Protein AF-A0A2D5PJW6-F1 (afdb_monomer_lite)

Foldseek 3Di:
DDDQPAEWEWDDDPNDIDIHGDDDPPLCQQVLLVQLLCVLQPPDHDYYYHQDDADPDDDHQPQPQQAHDPPRDLQSQLVSLVVCVVVVAQEDQASHFAQDDDPSNLVSVVVCVVVNRAAEGQWAPDDDGTPPLPHPRHAYEWADCPADLQAKEQACDPTGRIFHHQAGPVRPPSNGHSSNRSSSLRSVLSNVCVVVPSDHSVNSSVVRVVRHPHYHHDDDDD

Sequence (222 aa):
MLQAQHSAAFVIEGDHLWQAAASEDVMGHGSRVCEVIQSLAPGVRIASAAVFTPPATPQPGTATHGHAAPGTTALQVAAAIHWLVDQGAQIINLSLGLAQDREVLKDACAAALNKGVILCAASPAQGNPVYPAAYPGVIRATGDARCQHQQISFLNTAQADVAGCVRPMNDAMGASGASMGCAHISAHIAGFLADNPGADVSRVLHWLNARADWHGREFRHA

Radius of gyration: 16.11 Å; chains: 1; bounding box: 45×37×45 Å

Structure (mmCIF, N/CA/C/O backbone):
data_AF-A0A2D5PJW6-F1
#
_entry.id   AF-A0A2D5PJW6-F1
#
loop_
_atom_site.group_PDB
_atom_site.id
_atom_site.type_symbol
_atom_site.label_atom_id
_atom_site.label_alt_id
_atom_site.label_comp_id
_atom_site.label_asym_id
_atom_site.label_entity_id
_atom_site.label_seq_id
_atom_site.pdbx_PDB_ins_code
_atom_site.Cartn_x
_atom_site.Cartn_y
_atom_site.Cartn_z
_atom_site.occupancy
_atom_site.B_iso_or_equiv
_atom_site.auth_seq_id
_atom_site.auth_comp_id
_atom_site.auth_asym_id
_atom_site.auth_atom_id
_atom_site.pdbx_PDB_model_num
ATOM 1 N N . MET A 1 1 ? -14.230 17.797 -6.045 1.00 37.97 1 MET A N 1
ATOM 2 C CA . MET A 1 1 ? -13.639 17.137 -4.864 1.00 37.97 1 MET A CA 1
ATOM 3 C C . MET A 1 1 ? -14.022 15.666 -4.965 1.00 37.97 1 MET A C 1
ATOM 5 O O . MET A 1 1 ? -15.202 15.366 -4.839 1.00 37.97 1 MET A O 1
ATOM 9 N N . LEU A 1 2 ? -13.096 14.788 -5.370 1.00 46.22 2 LEU A N 1
ATOM 10 C CA . LEU A 1 2 ? -13.370 13.349 -5.476 1.00 46.22 2 LEU A CA 1
ATOM 11 C C . LEU A 1 2 ? -13.441 12.776 -4.054 1.00 46.22 2 LEU A C 1
ATOM 13 O O . LEU A 1 2 ? -12.492 12.939 -3.293 1.00 46.22 2 LEU A O 1
ATOM 17 N N . GLN A 1 3 ? -14.566 12.170 -3.673 1.00 48.66 3 GLN A N 1
ATOM 18 C CA . GLN A 1 3 ? -14.757 11.612 -2.330 1.00 48.66 3 GLN A CA 1
ATOM 19 C C . GLN A 1 3 ? -14.715 10.081 -2.361 1.00 48.66 3 GLN A C 1
ATOM 21 O O . GLN A 1 3 ? -15.264 9.447 -3.265 1.00 48.66 3 GLN A O 1
ATOM 26 N N . ALA A 1 4 ? -14.059 9.491 -1.357 1.00 59.09 4 ALA A N 1
ATOM 27 C CA . ALA A 1 4 ? -14.225 8.080 -1.027 1.00 59.09 4 ALA A CA 1
ATOM 28 C C . ALA A 1 4 ? -15.704 7.816 -0.708 1.00 59.09 4 ALA A C 1
ATOM 30 O O . ALA A 1 4 ? -16.358 8.638 -0.072 1.00 59.09 4 ALA A O 1
ATOM 31 N N . GLN A 1 5 ? -16.238 6.676 -1.146 1.00 69.81 5 GLN A N 1
ATOM 32 C CA . GLN A 1 5 ? -17.654 6.357 -0.932 1.00 69.81 5 GLN A CA 1
ATOM 33 C C . GLN A 1 5 ? -17.958 6.075 0.541 1.00 69.81 5 GLN A C 1
ATOM 35 O O . GLN A 1 5 ? -19.069 6.317 0.996 1.00 69.81 5 GLN A O 1
ATOM 40 N N . HIS A 1 6 ? -16.967 5.553 1.265 1.00 85.06 6 HIS A N 1
ATOM 41 C CA . HIS A 1 6 ? -17.029 5.281 2.695 1.00 85.06 6 HIS A CA 1
ATOM 42 C C . HIS A 1 6 ? -15.709 5.730 3.314 1.00 85.06 6 HIS A C 1
ATOM 44 O O . HIS A 1 6 ? -14.637 5.428 2.783 1.00 85.06 6 HIS A O 1
ATOM 50 N N . SER A 1 7 ? -15.767 6.449 4.430 1.00 92.25 7 SER A N 1
ATOM 51 C CA . SER A 1 7 ? -14.567 6.906 5.127 1.00 92.25 7 SER A CA 1
ATOM 52 C C . SER A 1 7 ? -14.727 6.811 6.637 1.00 92.25 7 SER A C 1
ATOM 54 O O . SER A 1 7 ? -15.741 7.255 7.173 1.00 92.25 7 SER A O 1
ATOM 56 N N . ALA A 1 8 ? -13.711 6.286 7.313 1.00 93.62 8 ALA A N 1
ATOM 57 C CA . ALA A 1 8 ? -13.642 6.201 8.767 1.00 93.62 8 ALA A CA 1
ATOM 58 C C . ALA A 1 8 ? -12.259 6.633 9.265 1.00 93.62 8 ALA A C 1
ATOM 60 O O . ALA A 1 8 ? -11.278 6.577 8.523 1.00 93.62 8 ALA A O 1
ATOM 61 N N . ALA A 1 9 ? -12.184 7.045 10.525 1.00 92.12 9 ALA A N 1
ATOM 62 C CA . ALA A 1 9 ? -10.936 7.264 11.241 1.00 92.12 9 ALA A CA 1
ATOM 63 C C . ALA A 1 9 ? -10.813 6.280 12.407 1.00 92.12 9 ALA A C 1
ATOM 65 O O . ALA A 1 9 ? -11.810 5.913 13.024 1.00 92.12 9 ALA A O 1
ATOM 66 N N . PHE A 1 10 ? -9.586 5.878 12.717 1.00 92.56 10 PHE A N 1
ATOM 67 C CA . PHE A 1 10 ? -9.257 4.996 13.831 1.00 92.56 10 PHE A CA 1
ATOM 68 C C . PHE A 1 10 ? -8.308 5.739 14.755 1.00 92.56 10 PHE A C 1
ATOM 70 O O . PHE A 1 10 ? -7.153 5.974 14.398 1.00 92.56 10 PHE A O 1
ATOM 77 N N . VAL A 1 11 ? -8.803 6.135 15.924 1.00 89.62 11 VAL A N 1
ATOM 78 C CA . VAL A 1 11 ? -8.092 7.006 16.867 1.00 89.62 11 VAL A CA 1
ATOM 79 C C . VAL A 1 11 ? -7.887 6.301 18.201 1.00 89.62 11 VAL A C 1
ATOM 81 O O . VAL A 1 11 ? -8.718 5.497 18.622 1.00 89.62 11 VAL A O 1
ATOM 84 N N . ILE A 1 12 ? -6.760 6.588 18.851 1.00 86.75 12 ILE A N 1
ATOM 85 C CA . ILE A 1 12 ? -6.507 6.174 20.232 1.00 86.75 12 ILE A CA 1
ATOM 86 C C . ILE A 1 12 ? -6.799 7.366 21.138 1.00 86.75 12 ILE A C 1
ATOM 88 O O . ILE A 1 12 ? -6.166 8.412 21.002 1.00 86.75 12 ILE A O 1
ATOM 92 N N . GLU A 1 13 ? -7.738 7.192 22.063 1.00 84.62 13 GLU A N 1
ATOM 93 C CA . GLU A 1 13 ? -8.035 8.153 23.125 1.00 84.62 13 GLU A CA 1
ATOM 94 C C . GLU A 1 13 ? -7.886 7.448 24.476 1.00 84.62 13 GLU A C 1
ATOM 96 O O . GLU A 1 13 ? -8.600 6.487 24.777 1.00 84.62 13 GLU A O 1
ATOM 101 N N . GLY A 1 14 ? -6.916 7.897 25.278 1.00 82.44 14 GLY A N 1
ATOM 102 C CA . GLY A 1 14 ? -6.471 7.145 26.453 1.00 82.44 14 GLY A CA 1
ATOM 103 C C . GLY A 1 14 ? -5.890 5.789 26.041 1.00 82.44 14 GLY A C 1
ATOM 104 O O . GLY A 1 14 ? -5.029 5.733 25.166 1.00 82.44 14 GLY A O 1
ATOM 105 N N . ASP A 1 15 ? -6.403 4.711 26.635 1.00 81.50 15 ASP A N 1
ATOM 106 C CA . ASP A 1 15 ? -6.008 3.325 26.334 1.00 81.50 15 ASP A CA 1
ATOM 107 C C . ASP A 1 15 ? -7.006 2.604 25.407 1.00 81.50 15 ASP A C 1
ATOM 109 O O . ASP A 1 15 ? -6.976 1.378 25.265 1.00 81.50 15 ASP A O 1
ATOM 113 N N . HIS A 1 16 ? -7.920 3.349 24.778 1.00 86.25 16 HIS A N 1
ATOM 114 C CA . HIS A 1 16 ? -9.001 2.785 23.978 1.00 86.25 16 HIS A CA 1
ATOM 115 C C . HIS A 1 16 ? -8.923 3.199 22.510 1.00 86.25 16 HIS A C 1
ATOM 117 O O . HIS A 1 16 ? -8.602 4.337 22.167 1.00 86.25 16 HIS A O 1
ATOM 123 N N . LEU A 1 17 ? -9.248 2.238 21.646 1.00 91.62 17 LEU A N 1
ATOM 124 C CA . LEU A 1 17 ? -9.405 2.431 20.212 1.00 91.62 17 LEU A CA 1
ATOM 125 C C . LEU A 1 17 ? -10.854 2.802 19.894 1.00 91.62 17 LEU A C 1
ATOM 127 O O . LEU A 1 17 ? -11.776 2.082 20.276 1.00 91.62 17 LEU A O 1
ATOM 131 N N . TRP A 1 18 ? -11.027 3.856 19.103 1.00 90.94 18 TRP A N 1
ATOM 132 C CA . TRP A 1 18 ? -12.325 4.319 18.627 1.00 90.94 18 TRP A CA 1
ATOM 133 C C . TRP A 1 18 ? -12.367 4.372 17.104 1.00 90.94 18 TRP A C 1
ATOM 135 O O . TRP A 1 18 ? -11.437 4.863 16.459 1.00 90.94 18 TRP A O 1
ATOM 145 N N . GLN A 1 19 ? -13.478 3.902 16.535 1.00 92.88 19 GLN A N 1
ATOM 146 C CA . GLN A 1 19 ? -13.849 4.220 15.162 1.00 92.88 19 GLN A CA 1
ATOM 147 C C . GLN A 1 19 ? -14.642 5.531 15.171 1.00 92.88 19 GLN A C 1
ATOM 149 O O . GLN A 1 19 ? -15.705 5.618 15.784 1.00 92.88 19 GLN A O 1
ATOM 154 N N . ALA A 1 20 ? -14.132 6.537 14.474 1.00 89.31 20 ALA A N 1
ATOM 155 C CA . ALA A 1 20 ? -14.728 7.858 14.342 1.00 89.31 20 ALA A CA 1
ATOM 156 C C . ALA A 1 20 ? -15.051 8.173 12.873 1.00 89.31 20 ALA A C 1
ATOM 158 O O . ALA A 1 20 ? -14.632 7.469 11.948 1.00 89.31 20 ALA A O 1
ATOM 159 N N . ALA A 1 21 ? -15.794 9.255 12.647 1.00 87.12 21 ALA A N 1
ATOM 160 C CA . ALA A 1 21 ? -15.938 9.814 11.308 1.00 87.12 21 ALA A CA 1
ATOM 161 C C . ALA A 1 21 ? -14.577 10.320 10.804 1.00 87.12 21 ALA A C 1
ATOM 163 O O . ALA A 1 21 ? -13.791 10.875 11.574 1.00 87.12 21 ALA A O 1
ATOM 164 N N . ALA A 1 22 ? -14.296 10.136 9.512 1.00 83.25 22 ALA A N 1
ATOM 165 C CA . ALA A 1 22 ? -13.089 10.699 8.918 1.00 83.25 22 ALA A CA 1
ATOM 166 C C . ALA A 1 22 ? -13.135 12.235 8.949 1.00 83.25 22 ALA A C 1
ATOM 168 O O . ALA A 1 22 ? -14.157 12.841 8.623 1.00 83.25 22 ALA A O 1
ATOM 169 N N . SER A 1 23 ? -12.020 12.855 9.332 1.00 79.50 23 SER A N 1
ATOM 170 C CA . SER A 1 23 ? -11.822 14.302 9.250 1.00 79.50 23 SER A CA 1
ATOM 171 C C . SE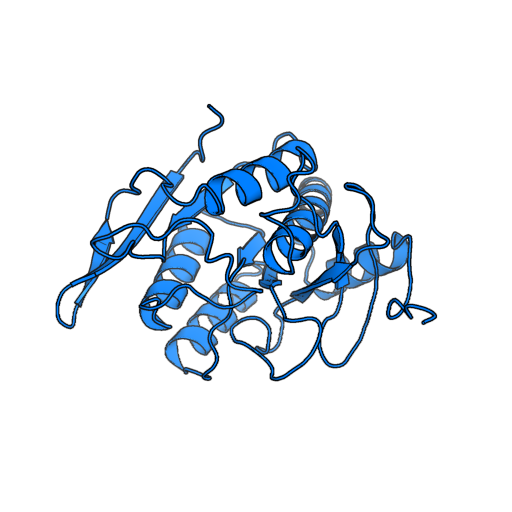R A 1 23 ? -11.240 14.705 7.894 1.00 79.50 23 SER A C 1
ATOM 173 O O . SER A 1 23 ? -10.818 13.860 7.103 1.00 79.50 23 SER A O 1
ATOM 175 N N . GLU A 1 24 ? -11.168 16.012 7.641 1.00 80.06 24 GLU A N 1
ATOM 176 C CA . GLU A 1 24 ? -10.449 16.548 6.486 1.00 80.06 24 GLU A CA 1
ATOM 177 C C . GLU A 1 24 ? -8.974 16.106 6.495 1.00 80.06 24 GLU A C 1
ATOM 179 O O . GLU A 1 24 ? -8.311 16.094 7.537 1.00 80.06 24 GLU A O 1
ATOM 184 N N . ASP A 1 25 ? -8.457 15.733 5.323 1.00 81.38 25 ASP A N 1
ATOM 185 C CA . ASP A 1 25 ? -7.058 15.351 5.134 1.00 81.38 25 ASP A CA 1
ATOM 186 C C . ASP A 1 25 ? -6.169 16.598 5.058 1.00 81.38 25 ASP A C 1
ATOM 188 O O . ASP A 1 25 ? -5.766 17.048 3.986 1.00 81.38 25 ASP A O 1
ATOM 192 N N . VAL A 1 26 ? -5.845 17.149 6.227 1.00 76.38 26 VAL A N 1
ATOM 193 C CA . VAL A 1 26 ? -5.014 18.356 6.370 1.00 76.38 26 VAL A CA 1
ATOM 194 C C . VAL A 1 26 ? -3.610 18.173 5.771 1.00 76.38 26 VAL A C 1
ATOM 196 O O . VAL A 1 26 ? -3.010 19.128 5.283 1.00 76.38 26 VAL A O 1
ATOM 199 N N . MET A 1 27 ? -3.070 16.949 5.774 1.00 76.12 27 MET A N 1
ATOM 200 C CA . MET A 1 27 ? -1.762 16.646 5.172 1.00 76.12 27 MET A CA 1
ATOM 201 C C . MET A 1 27 ? -1.843 16.552 3.634 1.00 76.12 27 MET A C 1
ATOM 203 O O . MET A 1 27 ? -0.843 16.703 2.920 1.00 76.12 27 MET A O 1
ATOM 207 N N . GLY A 1 28 ? -3.034 16.275 3.105 1.00 83.94 28 GLY A N 1
ATOM 208 C CA . GLY A 1 28 ? -3.290 15.996 1.696 1.00 83.94 28 GLY A CA 1
ATOM 209 C C . GLY A 1 28 ? -2.654 14.690 1.208 1.00 83.94 28 GLY A C 1
ATOM 210 O O . GLY A 1 28 ? -2.532 14.488 -0.001 1.00 83.94 28 GLY A O 1
ATOM 211 N N . HIS A 1 29 ? -2.126 13.843 2.097 1.00 86.38 29 HIS A N 1
ATOM 212 C CA . HIS A 1 29 ? -1.428 12.615 1.699 1.00 86.38 29 HIS A CA 1
ATOM 213 C C . HIS A 1 29 ? -2.422 11.562 1.212 1.00 86.38 29 HIS A C 1
ATOM 215 O O . HIS A 1 29 ? -2.295 11.080 0.085 1.00 86.38 29 HIS A O 1
ATOM 221 N N . GLY A 1 30 ? -3.451 11.275 2.013 1.00 89.06 30 GLY A N 1
ATOM 222 C CA . GLY A 1 30 ? -4.485 10.301 1.663 1.00 89.06 30 GLY A CA 1
ATOM 223 C C . GLY A 1 30 ? -5.257 10.703 0.406 1.00 89.06 30 GLY A C 1
ATOM 224 O O . GLY A 1 30 ? -5.555 9.860 -0.438 1.00 89.06 30 GLY A O 1
ATOM 225 N N . SER A 1 31 ? -5.501 12.001 0.230 1.00 90.56 31 SER A N 1
ATOM 226 C CA . SER A 1 31 ? -6.179 12.563 -0.940 1.00 90.56 31 SER A CA 1
ATOM 227 C C . SER A 1 31 ? -5.377 12.336 -2.221 1.00 90.56 31 SER A C 1
ATOM 229 O O . SER A 1 31 ? -5.939 11.892 -3.218 1.00 90.56 31 SER A O 1
ATOM 231 N N . ARG A 1 32 ? -4.052 12.546 -2.187 1.00 92.06 32 ARG A N 1
ATOM 232 C CA . ARG A 1 32 ? -3.158 12.265 -3.328 1.00 92.06 32 ARG A CA 1
ATOM 233 C C . ARG A 1 32 ? -3.082 10.774 -3.647 1.00 92.06 32 ARG A C 1
ATOM 235 O O . ARG A 1 32 ? -3.071 10.401 -4.815 1.00 92.06 32 ARG A O 1
ATOM 242 N N . VAL A 1 33 ? -3.060 9.914 -2.624 1.00 94.12 33 VAL A N 1
ATOM 243 C CA . VAL A 1 33 ? -3.133 8.455 -2.817 1.00 94.12 33 VAL A CA 1
ATOM 244 C C . VAL A 1 33 ? -4.428 8.073 -3.541 1.00 94.12 33 VAL A C 1
ATOM 246 O O . VAL A 1 33 ? -4.382 7.339 -4.528 1.00 94.12 33 VAL A O 1
ATOM 249 N N . CYS A 1 34 ? -5.573 8.595 -3.091 1.00 94.25 34 CYS A N 1
ATOM 250 C CA . CYS A 1 34 ? -6.865 8.330 -3.727 1.00 94.25 34 CYS A CA 1
ATOM 251 C C . CYS A 1 34 ? -6.908 8.848 -5.171 1.00 94.25 34 CYS A C 1
ATOM 253 O O . CYS A 1 34 ? -7.400 8.143 -6.049 1.00 94.25 34 CYS A O 1
ATOM 255 N N . GLU A 1 35 ? -6.356 10.037 -5.422 1.00 95.00 35 GLU A N 1
ATOM 256 C CA . GLU A 1 35 ? -6.275 10.645 -6.753 1.00 95.00 35 GLU A CA 1
ATOM 257 C C . GLU A 1 35 ? -5.463 9.787 -7.731 1.00 95.00 35 GLU A C 1
ATOM 259 O O . GLU A 1 35 ? -5.922 9.544 -8.847 1.00 95.00 35 GLU A O 1
ATOM 264 N N . VAL A 1 36 ? -4.300 9.273 -7.317 1.00 96.50 36 VAL A N 1
ATOM 265 C CA . VAL A 1 36 ? -3.499 8.337 -8.126 1.00 96.50 36 VAL A CA 1
ATOM 266 C C . VAL A 1 36 ? -4.317 7.098 -8.487 1.00 96.50 36 VAL A C 1
ATOM 268 O O . VAL A 1 36 ? -4.405 6.736 -9.662 1.00 96.50 36 VAL A O 1
ATOM 271 N N . ILE A 1 37 ? -4.957 6.470 -7.494 1.00 97.06 37 ILE A N 1
ATOM 272 C CA . ILE A 1 37 ? -5.728 5.238 -7.707 1.00 97.06 37 ILE A CA 1
ATOM 273 C C . ILE A 1 37 ? -6.903 5.481 -8.658 1.00 97.06 37 ILE A C 1
ATOM 275 O O . ILE A 1 37 ? -7.075 4.734 -9.617 1.00 97.06 37 ILE A O 1
ATOM 279 N N . GLN A 1 38 ? -7.678 6.544 -8.444 1.00 95.25 38 GLN A N 1
ATOM 280 C CA . GLN A 1 38 ? -8.816 6.886 -9.305 1.00 95.25 38 GLN A CA 1
ATOM 281 C C . GLN A 1 38 ? -8.402 7.274 -10.724 1.00 95.25 38 GLN A C 1
ATOM 283 O O . GLN A 1 38 ? -9.135 6.976 -11.665 1.00 95.25 38 GLN A O 1
ATOM 288 N N . SER A 1 39 ? -7.246 7.921 -10.889 1.00 96.19 39 SER A N 1
ATOM 289 C CA . SER A 1 39 ? -6.766 8.350 -12.205 1.00 96.19 39 SER A CA 1
ATOM 290 C C . SER A 1 39 ? -6.315 7.172 -13.069 1.00 96.19 39 SER A C 1
ATOM 292 O O . SER A 1 39 ? -6.542 7.174 -14.276 1.00 96.19 39 SER A O 1
ATOM 294 N N . LEU A 1 40 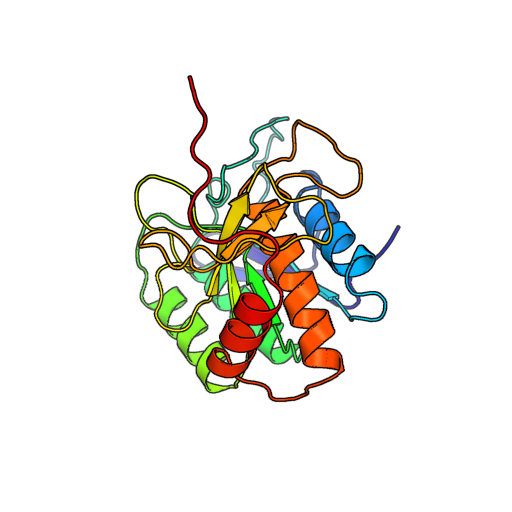? -5.681 6.164 -12.464 1.00 96.31 40 LEU A N 1
ATOM 295 C CA . LEU A 1 40 ? -5.133 5.005 -13.180 1.00 96.31 40 LEU A CA 1
ATOM 296 C C . LEU A 1 40 ? -6.100 3.819 -13.256 1.00 96.31 40 LEU A C 1
ATOM 298 O O . LEU A 1 40 ? -5.978 2.994 -14.159 1.00 96.31 40 LEU A O 1
ATOM 302 N N . ALA A 1 41 ? -7.068 3.744 -12.345 1.00 95.19 41 ALA A N 1
ATOM 303 C CA . ALA A 1 41 ? -8.121 2.737 -12.341 1.00 95.19 41 ALA A CA 1
ATOM 304 C C . ALA A 1 41 ? -9.503 3.416 -12.301 1.00 95.19 41 ALA A C 1
ATOM 306 O O . ALA A 1 41 ? -10.206 3.352 -11.287 1.00 95.19 41 ALA A O 1
ATOM 307 N N . PRO A 1 42 ? -9.913 4.104 -13.384 1.00 92.56 42 PRO A N 1
ATOM 308 C CA . PRO A 1 42 ? -11.206 4.772 -13.418 1.00 92.56 42 PRO A CA 1
ATOM 309 C C . PRO A 1 42 ? -12.339 3.758 -13.213 1.00 92.56 42 PRO A C 1
ATOM 311 O O . PRO A 1 42 ? -12.361 2.693 -13.823 1.00 92.56 42 PRO A O 1
ATOM 314 N N . GLY A 1 43 ? -13.293 4.096 -12.345 1.00 89.00 43 GLY A N 1
ATOM 315 C CA . GLY A 1 43 ? -14.446 3.244 -12.030 1.00 89.00 43 GLY A CA 1
ATOM 316 C C . GLY A 1 43 ? -14.286 2.374 -10.781 1.00 89.00 43 GLY A C 1
ATOM 317 O O . GLY A 1 43 ? -15.284 1.828 -10.305 1.00 89.00 43 GLY A O 1
ATOM 318 N N . VAL A 1 44 ? -13.089 2.291 -10.186 1.00 92.62 44 VAL A N 1
ATOM 319 C CA . VAL A 1 44 ? -12.933 1.624 -8.886 1.00 92.62 44 VAL A CA 1
ATOM 320 C C . VAL A 1 44 ? -13.580 2.445 -7.772 1.00 92.62 44 VAL A C 1
ATOM 322 O O . VAL A 1 44 ? -13.533 3.678 -7.746 1.00 92.62 44 VAL A O 1
ATOM 325 N N . ARG A 1 45 ? -14.190 1.744 -6.817 1.00 94.50 45 ARG A N 1
ATOM 326 C CA . ARG A 1 45 ? -14.773 2.350 -5.617 1.00 94.50 45 ARG A CA 1
ATOM 327 C C . ARG A 1 45 ? -13.710 2.380 -4.525 1.00 94.50 45 ARG A C 1
ATOM 329 O O . ARG A 1 45 ? -13.046 1.375 -4.295 1.00 94.50 45 ARG A O 1
ATOM 336 N N . ILE A 1 46 ? -13.566 3.517 -3.847 1.00 95.38 46 ILE A N 1
ATOM 337 C CA . ILE A 1 46 ? -12.589 3.690 -2.765 1.00 95.38 46 ILE A CA 1
ATOM 338 C C . ILE A 1 46 ? -13.316 3.807 -1.426 1.00 95.38 46 ILE A C 1
ATOM 340 O O . ILE A 1 46 ? -14.224 4.631 -1.281 1.00 95.38 46 ILE A O 1
ATOM 344 N N . ALA A 1 47 ? -12.871 3.011 -0.453 1.00 96.00 47 ALA A N 1
ATOM 345 C CA . ALA A 1 47 ? -13.097 3.235 0.969 1.00 96.00 47 ALA A CA 1
ATOM 346 C C . ALA A 1 47 ? -11.785 3.717 1.610 1.00 96.00 47 ALA A C 1
ATOM 348 O O . ALA A 1 47 ? -10.718 3.199 1.282 1.00 96.00 47 ALA A O 1
ATOM 349 N N . SER A 1 48 ? -11.854 4.713 2.493 1.00 95.19 48 SER A N 1
ATOM 350 C CA . SER A 1 48 ? -10.675 5.330 3.116 1.00 95.19 48 SER A CA 1
ATOM 351 C C . SER A 1 48 ? -10.692 5.153 4.631 1.00 95.19 48 SER A C 1
ATOM 353 O O . SER A 1 48 ? -11.655 5.534 5.293 1.00 95.19 48 SER A O 1
ATOM 355 N N . ALA A 1 49 ? -9.621 4.588 5.184 1.00 94.94 49 ALA A N 1
ATOM 356 C CA . ALA A 1 49 ? -9.445 4.413 6.620 1.00 94.94 49 ALA A CA 1
ATOM 357 C C . ALA A 1 49 ? -8.267 5.266 7.105 1.00 94.94 49 ALA A C 1
ATOM 359 O O . ALA A 1 49 ? -7.102 4.934 6.876 1.00 94.94 49 ALA A O 1
ATOM 360 N N . ALA A 1 50 ? -8.567 6.381 7.765 1.00 91.62 50 ALA A N 1
ATOM 361 C CA . ALA A 1 50 ? -7.562 7.257 8.344 1.00 91.62 50 ALA A CA 1
ATOM 362 C C . ALA A 1 50 ? -7.044 6.663 9.661 1.00 91.62 50 ALA A C 1
ATOM 364 O O . ALA A 1 50 ? -7.808 6.403 10.585 1.00 91.62 50 ALA A O 1
ATOM 365 N N . VAL A 1 51 ? -5.732 6.466 9.752 1.00 88.56 51 VAL A N 1
ATOM 366 C CA . VAL A 1 51 ? -5.047 5.954 10.958 1.00 88.56 51 VAL A CA 1
ATOM 367 C C . VAL A 1 51 ? -4.057 6.961 11.539 1.00 88.56 51 VAL A C 1
ATOM 369 O O . VAL A 1 51 ? -3.406 6.696 12.546 1.00 88.56 51 VAL A O 1
ATOM 372 N N . PHE A 1 52 ? -3.932 8.118 10.891 1.00 77.25 52 PHE A N 1
ATOM 373 C CA . PHE A 1 52 ? -3.095 9.211 11.345 1.00 77.25 52 PHE A CA 1
ATOM 374 C C . PHE A 1 52 ? -3.928 10.133 12.223 1.00 77.25 52 PHE A C 1
ATOM 376 O O . PHE A 1 52 ? -4.897 10.728 11.754 1.00 77.25 52 PHE A O 1
ATOM 383 N N . THR A 1 53 ? -3.521 10.287 13.476 1.00 59.38 53 THR A N 1
ATOM 384 C CA . THR A 1 53 ? -3.999 11.390 14.305 1.00 59.38 53 THR A CA 1
ATOM 385 C C . THR A 1 53 ? -3.107 12.595 14.002 1.00 59.38 53 THR A C 1
ATOM 387 O O . THR A 1 53 ? -1.894 12.498 14.213 1.00 59.38 53 THR A O 1
ATOM 390 N N . PRO A 1 54 ? -3.631 13.718 13.479 1.00 49.91 54 PRO A N 1
ATOM 391 C CA . PRO A 1 54 ? -2.819 14.915 13.337 1.00 49.91 54 PRO A CA 1
ATOM 392 C C . PRO A 1 54 ? -2.324 15.348 14.727 1.00 49.91 54 PRO A C 1
ATOM 394 O O . PRO A 1 54 ? -3.119 15.359 15.671 1.00 49.91 54 PRO A O 1
ATOM 397 N N . PRO A 1 55 ? -1.043 15.720 14.897 1.00 46.81 55 PRO A N 1
ATOM 398 C CA . PRO A 1 55 ? -0.630 16.421 16.106 1.00 46.81 55 PRO A CA 1
ATOM 399 C C . PRO A 1 55 ? -1.446 17.715 16.251 1.00 46.81 55 PRO A C 1
ATOM 401 O O . PRO A 1 55 ? -1.845 18.314 15.252 1.00 46.81 55 PRO A O 1
ATOM 404 N N . ALA A 1 56 ? -1.655 18.176 17.489 1.00 44.47 56 ALA A N 1
ATOM 405 C CA . ALA A 1 56 ? -2.404 19.407 17.790 1.00 44.47 56 ALA A CA 1
ATOM 406 C C . ALA A 1 56 ? -1.879 20.654 17.040 1.00 44.47 56 ALA A C 1
ATOM 408 O O . ALA A 1 56 ? -2.591 21.645 16.902 1.00 44.47 56 ALA A O 1
ATOM 409 N N . THR A 1 57 ? -0.644 20.598 16.533 1.00 39.56 57 THR A N 1
ATOM 410 C CA . THR A 1 57 ? -0.039 21.589 15.644 1.00 39.56 57 THR A CA 1
ATOM 411 C C . THR A 1 57 ? 0.417 20.932 14.331 1.00 39.56 57 THR A C 1
ATOM 413 O O . THR A 1 57 ? 1.324 20.095 14.344 1.00 39.56 57 THR A O 1
ATOM 416 N N . PRO A 1 58 ? -0.159 21.307 13.173 1.00 41.69 58 PRO A N 1
ATOM 417 C CA . PRO A 1 58 ? 0.317 20.839 11.875 1.00 41.69 58 PRO A CA 1
ATOM 418 C C . PRO A 1 58 ? 1.741 21.352 11.610 1.00 41.69 58 PRO A C 1
ATOM 420 O O . PRO A 1 58 ? 1.990 22.553 11.681 1.00 41.69 58 PRO A O 1
ATOM 423 N N . GLN A 1 59 ? 2.674 20.459 11.275 1.00 41.59 59 GLN A N 1
ATOM 424 C CA . GLN A 1 59 ? 3.995 20.818 10.744 1.00 41.59 59 GLN A CA 1
ATOM 425 C C . GLN A 1 59 ? 3.990 20.569 9.227 1.00 41.59 59 GLN A C 1
ATOM 427 O O . GLN A 1 59 ? 3.881 19.412 8.809 1.00 41.59 59 GLN A O 1
ATOM 432 N N . PRO A 1 60 ? 4.076 21.611 8.380 1.00 40.03 60 PRO A N 1
ATOM 433 C CA . PRO A 1 60 ? 4.163 21.435 6.935 1.00 40.03 60 PRO A CA 1
ATOM 434 C C . PRO A 1 60 ? 5.443 20.678 6.545 1.00 40.03 60 PRO A C 1
ATOM 436 O O . PRO A 1 60 ? 6.529 21.023 7.001 1.00 40.03 60 PRO A O 1
ATOM 439 N N . GLY A 1 61 ? 5.335 19.681 5.660 1.00 43.47 61 GLY A N 1
ATOM 440 C CA . GLY A 1 61 ? 6.497 19.078 4.988 1.00 43.47 61 GLY A CA 1
ATOM 441 C C . GLY A 1 61 ? 7.082 17.801 5.603 1.00 43.47 61 GLY A C 1
ATOM 442 O O . GLY A 1 61 ? 8.101 17.317 5.115 1.00 43.47 61 GLY A O 1
ATOM 443 N N . THR A 1 62 ? 6.454 17.189 6.609 1.00 43.69 62 THR A N 1
ATOM 444 C CA . THR A 1 62 ? 6.882 15.880 7.138 1.00 43.69 62 THR A CA 1
ATOM 445 C C . THR A 1 62 ? 6.348 14.723 6.287 1.00 43.69 62 THR A C 1
ATOM 447 O O . THR A 1 62 ? 5.590 13.874 6.746 1.00 43.69 62 THR A O 1
ATOM 450 N N . ALA A 1 63 ? 6.754 14.665 5.016 1.00 43.47 63 ALA A N 1
ATOM 451 C CA . ALA A 1 63 ? 6.561 13.472 4.198 1.00 43.47 63 ALA A CA 1
ATOM 452 C C . ALA A 1 63 ? 7.390 12.323 4.802 1.00 43.47 63 ALA A C 1
ATOM 454 O O . ALA A 1 63 ? 8.609 12.230 4.623 1.00 43.47 63 ALA A O 1
ATOM 455 N N . THR A 1 64 ? 6.746 11.451 5.573 1.00 48.44 64 THR A N 1
ATOM 456 C CA . THR A 1 64 ? 7.389 10.254 6.103 1.00 48.44 64 THR A CA 1
ATOM 457 C C . THR A 1 64 ? 7.655 9.312 4.933 1.00 48.44 64 THR A C 1
ATOM 459 O O . THR A 1 64 ? 6.752 8.901 4.210 1.00 48.44 64 THR A O 1
ATOM 462 N N . HIS A 1 65 ? 8.927 9.004 4.690 1.00 51.22 65 HIS A N 1
ATOM 463 C CA . HIS A 1 65 ? 9.383 8.194 3.561 1.00 51.22 65 HIS A CA 1
ATOM 464 C C . HIS A 1 65 ? 8.964 6.723 3.754 1.00 51.22 65 HIS A C 1
ATOM 466 O O . HIS A 1 65 ? 9.771 5.880 4.141 1.00 51.22 65 HIS A O 1
ATOM 472 N N . GLY A 1 66 ? 7.674 6.423 3.580 1.00 47.06 66 GLY A N 1
ATOM 473 C CA . GLY A 1 66 ? 7.087 5.101 3.821 1.00 47.06 66 GLY A CA 1
ATOM 474 C C . GLY A 1 66 ? 6.948 4.709 5.296 1.00 47.06 66 GLY A C 1
ATOM 475 O O . GLY A 1 66 ? 6.586 3.575 5.576 1.00 47.06 66 GLY A O 1
ATOM 476 N N . HIS A 1 67 ? 7.217 5.613 6.240 1.00 53.22 67 HIS A N 1
ATOM 477 C CA . HIS A 1 67 ? 6.985 5.378 7.669 1.00 53.22 67 HIS A CA 1
ATOM 478 C C . HIS A 1 67 ? 5.628 5.955 8.080 1.00 53.22 67 HIS A C 1
ATOM 480 O O . HIS A 1 67 ? 5.162 6.922 7.484 1.00 53.22 67 HIS A O 1
ATOM 486 N N . ALA A 1 68 ? 4.967 5.387 9.081 1.00 54.62 68 ALA A N 1
ATOM 487 C CA . ALA A 1 68 ? 3.753 5.992 9.616 1.00 54.62 68 ALA A CA 1
ATOM 488 C C . ALA A 1 68 ? 4.069 7.317 10.334 1.00 54.62 68 ALA A C 1
ATOM 490 O O . ALA A 1 68 ? 5.169 7.494 10.867 1.00 54.62 68 ALA A O 1
ATOM 491 N N . ALA A 1 69 ? 3.107 8.245 10.356 1.00 59.38 69 ALA A N 1
ATOM 492 C CA . ALA A 1 69 ? 3.247 9.482 11.117 1.00 59.38 69 ALA A CA 1
ATOM 493 C C . ALA A 1 69 ? 3.421 9.176 12.622 1.00 59.38 69 ALA A C 1
ATOM 495 O O . ALA A 1 69 ? 2.855 8.181 13.105 1.00 59.38 69 ALA A O 1
ATOM 496 N N . PRO A 1 70 ? 4.168 10.012 13.374 1.00 58.00 70 PRO A N 1
ATOM 497 C CA . PRO A 1 70 ? 4.302 9.868 14.822 1.00 58.00 70 PRO A CA 1
ATOM 498 C C . PRO A 1 70 ? 2.929 9.708 15.487 1.00 58.00 70 PRO A C 1
ATOM 500 O O . PRO A 1 70 ? 2.029 10.501 15.233 1.00 58.00 70 PRO A O 1
ATOM 503 N N . GLY A 1 71 ? 2.767 8.670 16.311 1.00 68.75 71 GLY A N 1
ATOM 504 C CA . GLY A 1 71 ? 1.509 8.372 17.008 1.00 68.75 71 GLY A CA 1
ATOM 505 C C . GLY A 1 71 ? 0.608 7.325 16.341 1.00 68.75 71 GLY A C 1
ATOM 506 O O . GLY A 1 71 ? -0.350 6.891 16.968 1.00 68.75 71 GLY A O 1
ATOM 507 N N . THR A 1 72 ? 0.923 6.855 15.128 1.00 84.56 72 THR A N 1
ATOM 508 C CA . THR A 1 72 ? 0.187 5.730 14.516 1.00 84.56 72 THR A CA 1
ATOM 509 C C . THR A 1 72 ? 0.569 4.414 15.184 1.00 84.56 72 THR A C 1
ATOM 511 O O . THR A 1 72 ? 1.743 4.034 15.205 1.00 84.56 72 THR A O 1
ATOM 514 N N . THR A 1 73 ? -0.416 3.685 15.697 1.00 91.12 73 THR A N 1
ATOM 515 C CA . THR A 1 73 ? -0.204 2.403 16.378 1.00 91.12 73 THR A CA 1
ATOM 516 C C . THR A 1 73 ? -0.559 1.210 15.493 1.00 91.12 73 THR A C 1
ATOM 518 O O . THR A 1 73 ? -1.414 1.288 14.612 1.00 91.12 73 THR A O 1
ATOM 521 N N . ALA A 1 74 ? 0.054 0.056 15.772 1.00 94.12 74 ALA A N 1
ATOM 522 C CA . ALA A 1 74 ? -0.311 -1.209 15.132 1.00 94.12 74 ALA A CA 1
ATOM 523 C C . ALA A 1 74 ? -1.790 -1.574 15.348 1.00 94.12 74 ALA A C 1
ATOM 525 O O . ALA A 1 74 ? -2.405 -2.151 14.457 1.00 94.12 74 ALA A O 1
ATOM 526 N N . LEU A 1 75 ? -2.365 -1.189 16.494 1.00 94.88 75 LEU A N 1
ATOM 527 C CA . LEU A 1 75 ? -3.774 -1.410 16.815 1.00 94.88 75 LEU A CA 1
ATOM 528 C C . LEU A 1 75 ? -4.710 -0.612 15.892 1.00 94.88 75 LEU A C 1
ATOM 530 O O . LEU A 1 75 ? -5.674 -1.172 15.378 1.00 94.88 75 LEU A O 1
ATOM 534 N N . GLN A 1 76 ? -4.401 0.663 15.620 1.00 95.12 76 GLN A N 1
ATOM 535 C CA . GLN A 1 76 ? -5.171 1.475 14.665 1.00 95.12 76 GLN A CA 1
ATOM 536 C C . GLN A 1 76 ? -5.116 0.890 13.253 1.00 95.12 76 GLN A C 1
ATOM 538 O O . GLN A 1 76 ? -6.144 0.783 12.589 1.00 95.12 76 GLN A O 1
ATOM 543 N N . VAL A 1 77 ? -3.925 0.480 12.799 1.00 96.88 77 VAL A N 1
ATOM 544 C CA . VAL A 1 77 ? -3.756 -0.104 11.460 1.00 96.88 77 VAL A CA 1
ATOM 545 C C . VAL A 1 77 ? -4.488 -1.446 11.351 1.00 96.88 77 VAL A C 1
ATOM 547 O O . VAL A 1 77 ? -5.168 -1.682 10.356 1.00 96.88 77 VAL A O 1
ATOM 550 N N . ALA A 1 78 ? -4.417 -2.299 12.376 1.00 98.19 78 ALA A N 1
ATOM 551 C CA . ALA A 1 78 ? -5.144 -3.566 12.417 1.00 98.19 78 ALA A CA 1
ATOM 552 C C . ALA A 1 78 ? -6.665 -3.362 12.313 1.00 98.19 78 ALA A C 1
ATOM 554 O O . ALA A 1 78 ? -7.328 -4.003 11.497 1.00 98.19 78 ALA A O 1
ATOM 555 N N . ALA A 1 79 ? -7.216 -2.420 13.082 1.00 97.88 79 ALA A N 1
ATOM 556 C CA . ALA A 1 79 ? -8.639 -2.098 13.041 1.00 97.88 79 ALA A CA 1
ATOM 557 C C . ALA A 1 79 ? -9.082 -1.520 11.690 1.00 97.88 79 ALA A C 1
ATOM 559 O O . ALA A 1 79 ? -10.120 -1.916 11.162 1.00 97.88 79 ALA A O 1
ATOM 560 N N . ALA A 1 80 ? -8.265 -0.649 11.094 1.00 97.75 80 ALA A N 1
ATOM 561 C CA . ALA A 1 80 ? -8.503 -0.123 9.756 1.00 97.75 80 ALA A CA 1
ATOM 562 C C . ALA A 1 80 ? -8.531 -1.229 8.691 1.00 97.75 80 ALA A C 1
ATOM 564 O O . ALA A 1 80 ? -9.402 -1.214 7.822 1.00 97.75 80 ALA A O 1
ATOM 565 N N . ILE A 1 81 ? -7.622 -2.209 8.769 1.00 98.69 81 ILE A N 1
ATOM 566 C CA . ILE A 1 81 ? -7.615 -3.370 7.866 1.00 98.69 81 ILE A CA 1
ATOM 567 C C . ILE A 1 81 ? -8.916 -4.163 8.012 1.00 98.69 81 ILE A C 1
ATOM 569 O O . ILE A 1 81 ? -9.566 -4.435 7.004 1.00 98.69 81 ILE A O 1
ATOM 573 N N . HIS A 1 82 ? -9.331 -4.492 9.239 1.00 98.62 82 HIS A N 1
ATOM 574 C CA . HIS A 1 82 ? -10.592 -5.203 9.468 1.00 98.62 82 HIS A CA 1
ATOM 575 C C . HIS A 1 82 ? -11.795 -4.439 8.911 1.00 98.62 82 HIS A C 1
ATOM 577 O O . HIS A 1 82 ? -12.596 -5.014 8.179 1.00 98.62 82 HIS A O 1
ATOM 583 N N . TRP A 1 83 ? -11.877 -3.135 9.172 1.00 98.31 83 TRP A N 1
ATOM 584 C CA . TRP A 1 83 ? -12.963 -2.312 8.655 1.00 98.31 83 TRP A CA 1
ATOM 585 C C . TRP A 1 83 ? -12.990 -2.273 7.125 1.00 98.31 83 TRP A C 1
ATOM 587 O O . TRP A 1 83 ? -14.057 -2.418 6.537 1.00 98.31 83 TRP A O 1
ATOM 597 N N . LEU A 1 84 ? -11.837 -2.129 6.461 1.00 98.38 84 LEU A N 1
ATOM 598 C CA . LEU A 1 84 ? -11.751 -2.138 4.995 1.00 98.38 84 LEU A CA 1
ATOM 599 C C . LEU A 1 84 ? -12.179 -3.482 4.396 1.00 98.38 84 LEU A C 1
ATOM 601 O O . LEU A 1 84 ? -12.858 -3.508 3.368 1.00 98.38 84 LEU A O 1
ATOM 605 N N . VAL A 1 85 ? -11.821 -4.591 5.046 1.00 98.38 85 VAL A N 1
ATOM 606 C CA . VAL A 1 85 ? -12.314 -5.924 4.678 1.00 98.38 85 VAL A CA 1
ATOM 607 C C . VAL A 1 85 ? -13.841 -5.977 4.791 1.00 98.38 85 VAL A C 1
ATOM 609 O O . VAL A 1 85 ? -14.496 -6.461 3.870 1.00 98.38 85 VAL A O 1
ATOM 612 N N . ASP A 1 86 ? -14.418 -5.434 5.864 1.00 97.50 86 ASP A N 1
ATOM 613 C CA . ASP A 1 86 ? -15.873 -5.391 6.062 1.00 97.50 86 ASP A CA 1
ATOM 614 C C . ASP A 1 86 ? -16.581 -4.444 5.073 1.00 97.50 86 ASP A C 1
ATOM 616 O O . ASP A 1 86 ? -17.740 -4.668 4.727 1.00 97.50 86 ASP A O 1
ATOM 620 N N . GLN A 1 87 ? -15.879 -3.437 4.535 1.00 97.12 87 GLN A N 1
ATOM 621 C CA . GLN A 1 87 ? -16.356 -2.626 3.402 1.00 97.12 87 GLN A CA 1
ATOM 622 C C . GLN A 1 87 ? -16.292 -3.367 2.049 1.00 97.12 87 GLN A C 1
ATOM 624 O O . GLN A 1 87 ? -16.680 -2.808 1.019 1.00 97.12 87 GLN A O 1
ATOM 629 N N . GLY A 1 88 ? -15.805 -4.612 2.020 1.00 96.31 88 GLY A N 1
ATOM 630 C CA . GLY A 1 88 ? -15.702 -5.428 0.810 1.00 96.31 88 GLY A CA 1
ATOM 631 C C . GLY A 1 88 ? -14.513 -5.069 -0.083 1.00 96.31 88 GLY A C 1
ATOM 632 O O . GLY A 1 88 ? -14.594 -5.237 -1.302 1.00 96.31 88 GLY A O 1
ATOM 633 N N . ALA A 1 89 ? -13.424 -4.542 0.487 1.00 97.44 89 ALA A N 1
ATOM 634 C CA . ALA A 1 89 ? -12.212 -4.250 -0.273 1.00 97.44 89 ALA A CA 1
ATOM 635 C C . ALA A 1 89 ? -11.614 -5.529 -0.886 1.00 97.44 89 ALA A C 1
ATOM 637 O O . ALA A 1 89 ? -11.365 -6.504 -0.185 1.00 97.44 89 ALA A O 1
ATOM 638 N N . GLN A 1 90 ? -11.339 -5.511 -2.194 1.00 98.06 90 GLN A N 1
ATOM 639 C CA . GLN A 1 90 ? -10.617 -6.592 -2.889 1.00 98.06 90 GLN A CA 1
ATOM 640 C C . GLN A 1 90 ? -9.094 -6.408 -2.810 1.00 98.06 90 GLN A C 1
ATOM 642 O O . GLN A 1 90 ? -8.337 -7.376 -2.813 1.00 98.06 90 GLN A O 1
ATOM 647 N N . ILE A 1 91 ? -8.653 -5.153 -2.712 1.00 98.62 91 ILE A N 1
ATOM 648 C CA . ILE A 1 91 ? -7.273 -4.754 -2.456 1.00 98.62 91 ILE A CA 1
ATOM 649 C C . ILE A 1 91 ? -7.255 -3.650 -1.400 1.00 98.62 91 ILE A C 1
ATOM 651 O O . ILE A 1 91 ? -8.094 -2.749 -1.419 1.00 98.62 91 ILE A O 1
ATOM 655 N N . ILE A 1 92 ? -6.273 -3.701 -0.505 1.00 98.81 92 ILE A N 1
ATOM 656 C CA . ILE A 1 92 ? -5.982 -2.652 0.467 1.00 98.81 92 ILE A CA 1
ATOM 657 C C . ILE A 1 92 ? -4.590 -2.081 0.177 1.00 98.81 92 ILE A C 1
ATOM 659 O O . ILE A 1 92 ? -3.583 -2.785 0.264 1.00 98.81 92 ILE A O 1
ATOM 663 N N . ASN A 1 93 ? -4.549 -0.784 -0.136 1.00 98.62 93 ASN A N 1
ATOM 664 C CA . ASN A 1 93 ? -3.320 -0.000 -0.230 1.00 98.62 93 ASN A CA 1
ATOM 665 C C . ASN A 1 93 ? -2.923 0.526 1.160 1.00 98.62 93 ASN A C 1
ATOM 667 O O . ASN A 1 93 ? -3.664 1.297 1.772 1.00 98.62 93 ASN A O 1
ATOM 671 N N . LEU A 1 94 ? -1.726 0.175 1.621 1.00 97.88 94 LEU A N 1
ATOM 672 C CA . LEU A 1 94 ? -1.155 0.590 2.902 1.00 97.88 94 LEU A CA 1
ATOM 673 C C . LEU A 1 94 ? 0.050 1.500 2.652 1.00 97.88 94 LEU A C 1
ATOM 675 O O . LEU A 1 94 ? 1.198 1.062 2.637 1.00 97.88 94 LEU A O 1
ATOM 679 N N . SER A 1 95 ? -0.202 2.795 2.469 1.00 94.50 95 SER A N 1
ATOM 680 C CA . SER A 1 95 ? 0.836 3.809 2.218 1.00 94.50 95 SER A CA 1
ATOM 681 C C . SER A 1 95 ? 1.604 4.240 3.483 1.00 94.50 95 SER A C 1
ATOM 683 O O . SER A 1 95 ? 1.907 5.425 3.643 1.00 94.50 95 SER A O 1
ATOM 685 N N . LEU A 1 96 ? 1.919 3.294 4.372 1.00 92.75 96 LEU A N 1
ATOM 686 C CA . LEU A 1 96 ? 2.579 3.490 5.666 1.00 92.75 96 LEU A CA 1
ATOM 687 C C . LEU A 1 96 ? 3.478 2.300 6.022 1.00 92.75 96 LEU A C 1
ATOM 689 O O . LEU A 1 96 ? 3.372 1.234 5.420 1.00 92.75 96 LEU A O 1
ATOM 693 N N . GLY A 1 97 ? 4.289 2.471 7.065 1.00 92.50 97 GLY A N 1
ATOM 694 C CA . GLY A 1 97 ? 5.151 1.427 7.608 1.00 92.50 97 GLY A CA 1
ATOM 695 C C . GLY A 1 97 ? 5.495 1.683 9.074 1.00 92.50 97 GLY A C 1
ATOM 696 O O . GLY A 1 97 ? 5.894 2.782 9.455 1.00 92.50 97 GLY A O 1
ATOM 697 N N . LEU A 1 98 ? 5.331 0.667 9.912 1.00 93.38 98 LEU A N 1
ATOM 698 C CA . LEU A 1 98 ? 5.703 0.654 11.321 1.00 93.38 98 LEU A CA 1
ATOM 699 C C . LEU A 1 98 ? 7.030 -0.084 11.483 1.00 93.38 98 LEU A C 1
ATOM 701 O O . LEU A 1 98 ? 7.246 -1.131 10.878 1.00 93.38 98 LEU A O 1
ATOM 705 N N . ALA A 1 99 ? 7.917 0.441 12.325 1.00 92.31 99 ALA A N 1
ATOM 706 C CA . ALA A 1 99 ? 9.245 -0.144 12.512 1.00 92.31 99 ALA A CA 1
ATOM 707 C C . ALA A 1 99 ? 9.224 -1.490 13.256 1.00 92.31 99 ALA A C 1
ATOM 709 O O . ALA A 1 99 ? 10.160 -2.274 13.132 1.00 92.31 99 ALA A O 1
ATOM 710 N N . GLN A 1 100 ? 8.195 -1.743 14.067 1.00 93.88 100 GLN A N 1
ATOM 711 C CA . GLN A 1 100 ? 8.180 -2.893 14.963 1.00 93.88 100 GLN A CA 1
ATOM 712 C C . GLN A 1 100 ? 7.132 -3.919 14.546 1.00 93.88 100 GLN A C 1
ATOM 714 O O . GLN A 1 100 ? 5.993 -3.554 14.254 1.00 93.88 100 GLN A O 1
ATOM 719 N N . ASP A 1 101 ? 7.515 -5.195 14.601 1.00 96.44 101 ASP A N 1
ATOM 720 C CA . ASP A 1 101 ? 6.582 -6.310 14.460 1.00 96.44 101 ASP A CA 1
ATOM 721 C C . ASP A 1 101 ? 5.615 -6.319 15.655 1.00 96.44 101 ASP A C 1
ATOM 723 O O . ASP A 1 101 ? 6.014 -6.117 16.812 1.00 96.44 101 ASP A O 1
ATOM 727 N N . ARG A 1 102 ? 4.327 -6.498 15.365 1.00 97.69 102 ARG A N 1
ATOM 728 C CA . ARG A 1 102 ? 3.239 -6.561 16.333 1.00 97.69 102 ARG A CA 1
ATOM 729 C C . ARG A 1 102 ? 2.248 -7.634 15.922 1.00 97.69 102 ARG A C 1
ATOM 731 O O . ARG A 1 102 ? 1.655 -7.550 14.852 1.00 97.69 102 ARG A O 1
ATOM 738 N N . GLU A 1 103 ? 2.006 -8.570 16.832 1.00 98.19 103 GLU A N 1
ATOM 739 C CA . GLU A 1 103 ? 1.080 -9.690 16.639 1.00 98.19 103 GLU A CA 1
ATOM 740 C C . GLU A 1 103 ? -0.304 -9.225 16.166 1.00 98.19 103 GLU A C 1
ATOM 742 O O . GLU A 1 103 ? -0.773 -9.681 15.132 1.00 98.19 103 GLU A O 1
ATOM 747 N N . VAL A 1 104 ? -0.877 -8.194 16.800 1.00 98.00 104 VAL A N 1
ATOM 748 C CA . VAL A 1 104 ? -2.187 -7.640 16.405 1.00 98.00 104 VAL A CA 1
ATOM 749 C C . VAL A 1 104 ? -2.258 -7.199 14.936 1.00 98.00 104 VAL A C 1
ATOM 751 O O . VAL A 1 104 ? -3.280 -7.384 14.279 1.00 98.00 104 VAL A O 1
ATOM 754 N N . LEU A 1 105 ? -1.178 -6.629 14.391 1.00 98.56 105 LEU A N 1
ATOM 755 C CA . LEU A 1 105 ? -1.148 -6.206 12.991 1.00 98.56 105 LEU A CA 1
ATOM 756 C C . LEU A 1 105 ? -0.903 -7.393 12.059 1.00 98.56 105 LEU A C 1
ATOM 758 O O . LEU A 1 105 ? -1.507 -7.463 10.988 1.00 98.56 105 LEU A O 1
ATOM 762 N N . LYS A 1 106 ? -0.041 -8.327 12.470 1.00 98.75 106 LYS A N 1
ATOM 763 C CA . LYS A 1 106 ? 0.217 -9.571 11.745 1.00 98.75 106 LYS A CA 1
ATOM 764 C C . LYS A 1 106 ? -1.063 -10.387 11.572 1.00 98.75 106 LYS A C 1
ATOM 766 O O . LYS A 1 106 ? -1.357 -10.811 10.456 1.00 98.75 106 LYS A O 1
ATOM 771 N N . ASP A 1 107 ? -1.841 -10.536 12.639 1.00 98.69 107 ASP A N 1
ATOM 772 C CA . ASP A 1 107 ? -3.100 -11.279 12.644 1.00 98.69 107 ASP A CA 1
ATOM 773 C C . ASP A 1 107 ? -4.156 -10.606 11.769 1.00 98.69 107 ASP A C 1
ATOM 775 O O . ASP A 1 107 ? -4.818 -11.278 10.978 1.00 98.69 107 ASP A O 1
ATOM 779 N N . ALA A 1 108 ? -4.266 -9.275 11.827 1.00 98.81 108 ALA A N 1
ATOM 780 C CA . ALA A 1 108 ? -5.162 -8.528 10.947 1.00 98.81 108 ALA A CA 1
ATOM 781 C C . ALA A 1 108 ? -4.794 -8.704 9.464 1.00 98.81 108 ALA A C 1
ATOM 783 O O . ALA A 1 108 ? -5.672 -8.930 8.627 1.00 98.81 108 ALA A O 1
ATOM 784 N N . CYS A 1 109 ? -3.497 -8.663 9.134 1.00 98.81 109 CYS A N 1
ATOM 785 C CA . CYS A 1 109 ? -3.024 -8.912 7.772 1.00 98.81 109 CYS A CA 1
ATOM 786 C C . CYS A 1 109 ? -3.331 -10.348 7.328 1.00 98.81 109 CYS A C 1
ATOM 788 O O . CYS A 1 109 ? -3.890 -10.552 6.251 1.00 98.81 109 CYS A O 1
ATOM 790 N N . ALA A 1 110 ? -3.019 -11.340 8.165 1.00 98.75 110 ALA A N 1
ATOM 791 C CA . ALA A 1 110 ? -3.291 -12.745 7.879 1.00 98.75 110 ALA A CA 1
ATOM 792 C C . ALA A 1 110 ? -4.793 -13.010 7.688 1.00 98.75 110 ALA A C 1
ATOM 794 O O . ALA A 1 110 ? -5.185 -13.705 6.753 1.00 98.75 110 ALA A O 1
ATOM 795 N N . ALA A 1 111 ? -5.650 -12.416 8.521 1.00 98.62 111 ALA A N 1
ATOM 796 C CA . ALA A 1 111 ? -7.099 -12.529 8.400 1.00 98.62 111 ALA A CA 1
ATOM 797 C C . ALA A 1 111 ? -7.630 -11.932 7.085 1.00 98.62 111 ALA A C 1
ATOM 799 O O . ALA A 1 111 ? -8.502 -12.532 6.455 1.00 98.62 111 ALA A O 1
ATOM 800 N N . ALA A 1 112 ? -7.105 -10.780 6.651 1.00 98.69 112 ALA A N 1
ATOM 801 C CA . ALA A 1 112 ? -7.478 -10.174 5.373 1.00 98.69 112 ALA A CA 1
ATOM 802 C C . ALA A 1 112 ? -7.034 -11.042 4.182 1.00 98.69 112 ALA A C 1
ATOM 804 O O . ALA A 1 112 ? -7.843 -11.345 3.304 1.00 98.69 112 ALA A O 1
ATOM 805 N N . LEU A 1 113 ? -5.786 -11.521 4.201 1.00 98.56 113 LEU A N 1
ATOM 806 C CA . LEU A 1 113 ? -5.238 -12.414 3.174 1.00 98.56 113 LEU A CA 1
ATOM 807 C C . LEU A 1 113 ? -6.027 -13.729 3.079 1.00 98.56 113 LEU A C 1
ATOM 809 O O . LEU A 1 113 ? -6.365 -14.165 1.982 1.00 98.56 113 LEU A O 1
ATOM 813 N N . ASN A 1 114 ? -6.402 -14.327 4.215 1.00 98.12 114 ASN A N 1
ATOM 814 C CA . ASN A 1 114 ? -7.211 -15.552 4.262 1.00 98.12 114 ASN A CA 1
ATOM 815 C C . ASN A 1 114 ? -8.628 -15.364 3.697 1.00 98.12 114 ASN A C 1
ATOM 817 O O . ASN A 1 114 ? -9.241 -16.328 3.242 1.00 98.12 114 ASN A O 1
ATOM 821 N N . LYS A 1 115 ? -9.151 -14.133 3.701 1.00 97.94 115 LYS A N 1
ATOM 822 C CA . LYS A 1 115 ? -10.412 -13.769 3.037 1.00 97.94 115 LYS A CA 1
ATOM 823 C C . LYS A 1 115 ? -10.235 -13.464 1.540 1.00 97.94 115 LYS A C 1
ATOM 825 O O . LYS A 1 115 ? -11.200 -13.079 0.887 1.00 97.94 115 LYS A O 1
ATOM 830 N N . GLY A 1 116 ? -9.029 -13.629 0.996 1.00 97.75 116 GLY A N 1
ATOM 831 C CA . GLY A 1 116 ? -8.710 -13.360 -0.406 1.00 97.75 116 GLY A CA 1
ATOM 832 C C . GLY A 1 116 ? -8.478 -11.883 -0.726 1.00 97.75 116 GLY A C 1
ATOM 833 O O . GLY A 1 116 ? -8.438 -11.523 -1.900 1.00 97.75 116 GLY A O 1
ATOM 834 N N . VAL A 1 117 ? -8.331 -11.019 0.285 1.00 98.62 117 VAL A N 1
ATOM 835 C CA . VAL A 1 117 ? -8.036 -9.597 0.072 1.00 98.62 117 VAL A CA 1
ATOM 836 C C . VAL A 1 117 ? -6.548 -9.417 -0.188 1.00 98.62 117 VAL A C 1
ATOM 838 O O . VAL A 1 117 ? -5.710 -9.875 0.588 1.00 98.62 117 VAL A O 1
ATOM 841 N N . ILE A 1 118 ? -6.209 -8.712 -1.265 1.00 98.81 118 ILE A N 1
ATOM 842 C CA . ILE A 1 118 ? -4.820 -8.405 -1.599 1.00 98.81 118 ILE A CA 1
ATOM 843 C C . ILE A 1 118 ? -4.334 -7.243 -0.739 1.00 98.81 118 ILE A C 1
ATOM 845 O O . ILE A 1 118 ? -4.951 -6.182 -0.700 1.00 98.81 118 ILE A O 1
ATOM 849 N N . LEU A 1 119 ? -3.196 -7.415 -0.073 1.00 98.88 119 LEU A N 1
ATOM 850 C CA . LEU A 1 119 ? -2.544 -6.344 0.674 1.00 98.88 119 LEU A CA 1
ATOM 851 C C . LEU A 1 119 ? -1.346 -5.838 -0.126 1.00 98.88 119 LEU A C 1
ATOM 853 O O . LEU A 1 119 ? -0.444 -6.612 -0.434 1.00 98.88 119 LEU A O 1
ATOM 857 N N . CYS A 1 120 ? -1.328 -4.545 -0.443 1.00 98.81 120 CYS A N 1
ATOM 858 C CA . CYS A 1 120 ? -0.197 -3.873 -1.074 1.00 98.81 120 CYS A CA 1
ATOM 859 C C . CYS A 1 120 ? 0.300 -2.781 -0.131 1.00 98.81 120 CYS A C 1
ATOM 861 O O . CYS A 1 120 ? -0.434 -1.837 0.159 1.00 98.81 120 CYS A O 1
ATOM 863 N N . ALA A 1 121 ? 1.523 -2.914 0.378 1.00 98.50 121 ALA A N 1
ATOM 864 C CA . ALA A 1 121 ? 2.052 -2.025 1.405 1.00 98.50 121 ALA A CA 1
ATOM 865 C C . ALA A 1 121 ? 3.365 -1.370 0.983 1.00 98.50 121 ALA A C 1
ATOM 867 O O . ALA A 1 121 ? 4.235 -2.002 0.375 1.00 98.50 121 ALA A O 1
ATOM 868 N N . ALA A 1 122 ? 3.509 -0.098 1.351 1.00 97.44 122 ALA A N 1
ATOM 869 C CA . ALA A 1 122 ? 4.710 0.670 1.091 1.00 97.44 122 ALA A CA 1
ATOM 870 C C . ALA A 1 122 ? 5.903 0.076 1.855 1.00 97.44 122 ALA A C 1
ATOM 872 O O . ALA A 1 122 ? 5.859 -0.118 3.068 1.00 97.44 122 ALA A O 1
ATOM 873 N N . SER A 1 123 ? 6.990 -0.172 1.133 1.00 95.69 123 SER A N 1
ATOM 874 C CA . SER A 1 123 ? 8.269 -0.635 1.661 1.00 95.69 123 SER A CA 1
ATOM 875 C C . SER A 1 123 ? 9.366 0.368 1.296 1.00 95.69 123 SER A C 1
ATOM 877 O O . SER A 1 123 ? 9.398 0.861 0.157 1.00 95.69 123 SER A O 1
ATOM 879 N N . PRO A 1 124 ? 10.277 0.717 2.220 1.00 91.62 124 PRO A N 1
ATOM 880 C CA . PRO A 1 124 ? 11.392 1.587 1.892 1.00 91.62 124 PRO A CA 1
ATOM 881 C C . PRO A 1 124 ? 12.331 0.885 0.900 1.00 91.62 124 PRO A C 1
ATOM 883 O O . PRO A 1 124 ? 12.627 -0.302 1.019 1.00 91.62 124 PRO A O 1
ATOM 886 N N . ALA A 1 125 ? 12.843 1.629 -0.083 1.00 87.12 125 ALA A N 1
ATOM 887 C CA . ALA A 1 125 ? 13.755 1.077 -1.090 1.00 87.12 125 ALA A CA 1
ATOM 888 C C . ALA A 1 125 ? 15.105 0.615 -0.500 1.00 87.12 125 ALA A C 1
ATOM 890 O O . ALA A 1 125 ? 15.847 -0.134 -1.138 1.00 87.12 125 ALA A O 1
ATOM 891 N N . GLN A 1 126 ? 15.451 1.098 0.698 1.00 86.44 126 GLN A N 1
ATOM 892 C CA . GLN A 1 126 ? 16.674 0.786 1.433 1.00 86.44 126 GLN A CA 1
ATOM 893 C C . GLN A 1 126 ? 16.404 0.827 2.941 1.00 86.44 126 GLN A C 1
ATOM 895 O O . GLN A 1 126 ? 15.489 1.514 3.390 1.00 86.44 126 GLN A O 1
ATOM 900 N N . GLY A 1 127 ? 17.251 0.156 3.720 1.00 87.69 127 GLY A N 1
ATOM 901 C CA . GLY A 1 127 ? 17.155 0.139 5.178 1.00 87.69 127 GLY A CA 1
ATOM 902 C C . GLY A 1 127 ? 16.369 -1.053 5.719 1.00 87.69 127 GLY A C 1
ATOM 903 O O . GLY A 1 127 ? 16.262 -2.095 5.067 1.00 87.69 127 GLY A O 1
ATOM 904 N N . ASN A 1 128 ? 15.879 -0.898 6.948 1.00 90.19 128 ASN A N 1
ATOM 905 C CA . ASN A 1 128 ? 15.204 -1.964 7.678 1.00 90.19 128 ASN A CA 1
ATOM 906 C C . ASN A 1 128 ? 13.804 -2.245 7.111 1.00 90.19 128 ASN A C 1
ATOM 908 O O . ASN A 1 128 ? 13.141 -1.322 6.629 1.00 90.19 128 ASN A O 1
ATOM 912 N N . PRO A 1 129 ? 13.333 -3.502 7.201 1.00 92.50 129 PRO A N 1
ATOM 913 C CA . PRO A 1 129 ? 11.956 -3.835 6.872 1.00 92.50 129 PRO A CA 1
ATOM 914 C C . PRO A 1 129 ? 10.975 -3.062 7.760 1.00 92.50 129 PRO A C 1
ATOM 916 O O . PRO A 1 129 ? 11.253 -2.791 8.930 1.00 92.50 129 PRO A O 1
ATOM 919 N N . VAL A 1 130 ? 9.808 -2.752 7.200 1.00 95.56 130 VAL A N 1
ATOM 920 C CA . VAL A 1 130 ? 8.687 -2.122 7.907 1.00 95.56 130 VAL A CA 1
ATOM 921 C C . VAL A 1 130 ? 7.439 -2.989 7.791 1.00 95.56 130 VAL A C 1
ATOM 923 O O . VAL A 1 130 ? 7.273 -3.744 6.832 1.00 95.56 130 VAL A O 1
ATOM 926 N N . TYR A 1 131 ? 6.542 -2.862 8.757 1.00 97.12 131 TYR A N 1
ATOM 927 C CA . TYR A 1 131 ? 5.295 -3.615 8.836 1.00 97.12 131 TYR A CA 1
ATOM 928 C C . TYR A 1 131 ? 4.110 -2.702 8.488 1.00 97.12 131 TYR A C 1
ATOM 930 O O . TYR A 1 131 ? 4.071 -1.566 8.954 1.00 97.12 131 TYR A O 1
ATOM 938 N N . PRO A 1 132 ? 3.141 -3.143 7.669 1.00 97.94 132 PRO A N 1
ATOM 939 C CA . PRO A 1 132 ? 2.866 -4.539 7.334 1.00 97.94 132 PRO A CA 1
ATOM 940 C C . PRO A 1 132 ? 3.599 -5.097 6.106 1.00 97.94 132 PRO A C 1
ATOM 942 O O . PRO A 1 132 ? 3.467 -6.285 5.846 1.00 97.94 132 PRO A O 1
ATOM 945 N N . ALA A 1 133 ? 4.380 -4.301 5.366 1.00 98.00 133 ALA A N 1
ATOM 946 C CA . ALA A 1 133 ? 5.037 -4.765 4.136 1.00 98.00 133 ALA A CA 1
ATOM 947 C C . ALA A 1 133 ? 5.877 -6.042 4.334 1.00 98.00 133 ALA A C 1
ATOM 949 O O . ALA A 1 133 ? 5.865 -6.930 3.493 1.00 98.00 133 ALA A O 1
ATOM 950 N N . ALA A 1 134 ? 6.565 -6.184 5.464 1.00 97.75 134 ALA A N 1
ATOM 951 C CA . ALA A 1 134 ? 7.376 -7.363 5.752 1.00 97.75 134 ALA A CA 1
ATOM 952 C C . ALA A 1 134 ? 6.583 -8.633 6.132 1.00 97.75 134 ALA A C 1
ATOM 954 O O . ALA A 1 134 ? 7.199 -9.684 6.321 1.00 97.75 134 ALA A O 1
ATOM 955 N N . TYR A 1 135 ? 5.251 -8.579 6.259 1.00 98.38 135 TYR A N 1
ATOM 956 C CA . TYR A 1 135 ? 4.462 -9.769 6.579 1.00 98.38 135 TYR A CA 1
ATOM 957 C C . TYR A 1 135 ? 4.292 -10.709 5.376 1.00 98.38 135 TYR A C 1
ATOM 959 O O . TYR A 1 135 ? 4.118 -10.245 4.247 1.00 98.38 135 TYR A O 1
ATOM 967 N N . PRO A 1 136 ? 4.295 -12.041 5.595 1.00 97.38 136 PRO A N 1
ATOM 968 C CA . PRO A 1 136 ? 4.066 -13.011 4.528 1.00 97.38 136 PRO A CA 1
ATOM 969 C C . PRO A 1 136 ? 2.749 -12.762 3.785 1.00 97.38 136 PRO A C 1
ATOM 971 O O . PRO A 1 136 ? 1.712 -12.547 4.407 1.00 97.38 136 PRO A O 1
ATOM 974 N N . GLY A 1 137 ? 2.796 -12.823 2.454 1.00 97.38 137 GLY A N 1
ATOM 975 C CA . GLY A 1 137 ? 1.633 -12.638 1.580 1.00 97.38 137 GLY A CA 1
ATOM 976 C C . GLY A 1 137 ? 1.285 -11.181 1.255 1.00 97.38 137 GLY A C 1
ATOM 977 O O . GLY A 1 137 ? 0.480 -10.952 0.356 1.00 97.38 137 GLY A O 1
ATOM 978 N N . VAL A 1 138 ? 1.905 -10.199 1.918 1.00 98.62 138 VAL A N 1
ATOM 979 C CA . VAL A 1 138 ? 1.763 -8.780 1.563 1.00 98.62 138 VAL A CA 1
ATOM 980 C C . VAL A 1 138 ? 2.655 -8.459 0.364 1.00 98.62 138 VAL A C 1
ATOM 982 O O . VAL A 1 138 ? 3.842 -8.777 0.365 1.00 98.62 138 VAL A O 1
ATOM 985 N N . ILE A 1 139 ? 2.098 -7.800 -0.655 1.00 98.75 139 ILE A N 1
ATOM 986 C CA . ILE A 1 139 ? 2.860 -7.278 -1.793 1.00 98.75 139 ILE A CA 1
ATOM 987 C C . ILE A 1 139 ? 3.639 -6.047 -1.325 1.00 98.75 139 ILE A C 1
ATOM 989 O O . ILE A 1 139 ? 3.055 -5.040 -0.915 1.00 98.75 139 ILE A O 1
ATOM 993 N N . ARG A 1 140 ? 4.969 -6.119 -1.403 1.00 98.19 140 ARG A N 1
ATOM 994 C CA . ARG A 1 140 ? 5.881 -5.052 -0.979 1.00 98.19 140 ARG A CA 1
ATOM 995 C C . ARG A 1 140 ? 6.124 -4.107 -2.140 1.00 98.19 140 ARG A C 1
ATOM 997 O O . ARG A 1 140 ? 6.828 -4.456 -3.091 1.00 98.19 140 ARG A O 1
ATOM 1004 N N . ALA A 1 141 ? 5.570 -2.905 -2.051 1.00 98.12 141 ALA A N 1
ATOM 1005 C CA . ALA A 1 141 ? 5.657 -1.907 -3.105 1.00 98.12 141 ALA A CA 1
ATOM 1006 C C . ALA A 1 141 ? 6.548 -0.733 -2.693 1.00 98.12 141 ALA A C 1
ATOM 1008 O O . ALA A 1 141 ? 6.432 -0.205 -1.590 1.00 98.12 141 ALA A O 1
ATOM 1009 N N . THR A 1 142 ? 7.425 -0.285 -3.586 1.00 96.88 142 THR A N 1
ATOM 1010 C CA . THR A 1 142 ? 8.226 0.927 -3.370 1.00 96.88 142 THR A CA 1
ATOM 1011 C C . THR A 1 142 ? 8.091 1.907 -4.533 1.00 96.88 142 THR A C 1
ATOM 1013 O O . THR A 1 142 ? 7.233 1.754 -5.402 1.00 96.88 142 THR A O 1
ATOM 1016 N N . GLY A 1 143 ? 8.891 2.967 -4.513 1.00 94.62 143 GLY A N 1
ATOM 1017 C CA . GLY A 1 143 ? 8.965 3.949 -5.583 1.00 94.62 143 GLY A CA 1
ATOM 1018 C C . GLY A 1 143 ? 10.158 3.712 -6.514 1.00 94.62 143 GLY A C 1
ATOM 1019 O O . GLY A 1 143 ? 11.244 3.389 -6.038 1.00 94.62 143 GLY A O 1
ATOM 1020 N N . ASP A 1 144 ? 9.970 3.927 -7.816 1.00 94.25 144 ASP A N 1
ATOM 1021 C CA . ASP A 1 144 ? 11.030 3.911 -8.828 1.00 94.25 144 ASP A CA 1
ATOM 1022 C C . ASP A 1 144 ? 11.010 5.205 -9.648 1.00 94.25 144 ASP A C 1
ATOM 1024 O O . ASP A 1 144 ? 9.992 5.564 -10.244 1.00 94.25 144 ASP A O 1
ATOM 1028 N N . ALA A 1 145 ? 12.130 5.933 -9.658 1.00 92.06 145 ALA A N 1
ATOM 1029 C CA . ALA A 1 145 ? 12.229 7.219 -10.343 1.00 92.06 145 ALA A CA 1
ATOM 1030 C C . ALA A 1 145 ? 12.214 7.080 -11.875 1.00 92.06 145 ALA A C 1
ATOM 1032 O O . ALA A 1 145 ? 11.915 8.053 -12.566 1.00 92.06 145 ALA A O 1
ATOM 1033 N N . ARG A 1 146 ? 12.489 5.879 -12.403 1.00 93.44 146 ARG A N 1
ATOM 1034 C CA . ARG A 1 146 ? 12.391 5.574 -13.838 1.00 93.44 146 ARG A CA 1
ATOM 1035 C C . ARG A 1 146 ? 10.943 5.501 -14.317 1.00 93.44 146 ARG A C 1
ATOM 1037 O O . ARG A 1 146 ? 10.679 5.765 -15.487 1.00 93.44 146 ARG A O 1
ATOM 1044 N N . CYS A 1 147 ? 10.016 5.126 -13.434 1.00 95.25 147 CYS A N 1
ATOM 1045 C CA . CYS A 1 147 ? 8.617 4.927 -13.794 1.00 95.25 147 CYS A CA 1
ATOM 1046 C C . CYS A 1 147 ? 7.907 6.260 -14.066 1.00 95.25 147 CYS A C 1
ATOM 1048 O O . CYS A 1 147 ? 7.850 7.143 -13.205 1.00 95.25 147 CYS A O 1
ATOM 1050 N N . GLN A 1 148 ? 7.280 6.365 -15.237 1.00 96.00 148 GLN A N 1
ATOM 1051 C CA . GLN A 1 148 ? 6.160 7.279 -15.474 1.00 96.00 148 GLN A CA 1
ATOM 1052 C C . GLN A 1 148 ? 4.879 6.748 -14.802 1.00 96.00 148 GLN A C 1
ATOM 1054 O O . GLN A 1 148 ? 4.858 5.624 -14.305 1.00 96.00 148 GLN A O 1
ATOM 1059 N N . HIS A 1 149 ? 3.804 7.543 -14.767 1.00 96.06 149 HIS A N 1
ATOM 1060 C CA . HIS A 1 149 ? 2.591 7.215 -13.999 1.00 96.06 149 HIS A CA 1
ATOM 1061 C C . HIS A 1 149 ? 1.967 5.853 -14.341 1.00 96.06 149 HIS A C 1
ATOM 1063 O O . HIS A 1 149 ? 1.447 5.185 -13.464 1.00 96.06 149 HIS A O 1
ATOM 1069 N N . GLN A 1 150 ? 2.016 5.402 -15.590 1.00 96.75 150 GLN A N 1
ATOM 1070 C CA . GLN A 1 150 ? 1.421 4.119 -15.987 1.00 96.75 150 GLN A CA 1
ATOM 1071 C C . GLN A 1 150 ? 2.414 2.951 -15.949 1.00 96.75 150 GLN A C 1
ATOM 1073 O O . GLN A 1 150 ? 2.064 1.855 -16.387 1.00 96.75 150 GLN A O 1
ATOM 1078 N N . GLN A 1 151 ? 3.648 3.192 -15.500 1.00 98.06 151 GLN A N 1
ATOM 1079 C CA . GLN A 1 151 ? 4.726 2.218 -15.594 1.00 98.06 151 GLN A CA 1
ATOM 1080 C C . GLN A 1 151 ? 4.923 1.433 -14.307 1.00 98.06 151 GLN A C 1
ATOM 1082 O O . GLN A 1 151 ? 4.721 1.932 -13.195 1.00 98.06 151 GLN A O 1
ATOM 1087 N N . ILE A 1 152 ? 5.374 0.197 -14.492 1.00 98.31 152 ILE A N 1
ATOM 1088 C CA . ILE A 1 152 ? 5.632 -0.760 -13.421 1.00 98.31 152 ILE A CA 1
ATOM 1089 C C . ILE A 1 152 ? 7.090 -1.205 -13.497 1.00 98.31 152 ILE A C 1
ATOM 1091 O O . ILE A 1 152 ? 7.591 -1.581 -14.555 1.00 98.31 152 ILE A O 1
ATOM 1095 N N . SER A 1 153 ? 7.750 -1.253 -12.346 1.00 98.19 153 SER A N 1
ATOM 1096 C CA . SER A 1 153 ? 9.019 -1.950 -12.169 1.00 98.19 153 SER A CA 1
ATOM 1097 C C . SER A 1 153 ? 8.797 -3.244 -11.394 1.00 98.19 153 SER A C 1
ATOM 1099 O O . SER A 1 153 ? 8.289 -3.220 -10.271 1.00 98.19 153 SER A O 1
ATOM 1101 N N . PHE A 1 154 ? 9.232 -4.378 -11.941 1.00 98.00 154 PHE A N 1
ATOM 1102 C CA . PHE A 1 154 ? 9.279 -5.646 -11.215 1.00 98.00 154 PHE A CA 1
ATOM 1103 C C . PHE A 1 154 ? 10.676 -5.842 -10.625 1.00 98.00 154 PHE A C 1
ATOM 1105 O O . PHE A 1 154 ? 11.661 -6.058 -11.335 1.00 98.00 154 PHE A O 1
ATOM 1112 N N . LEU A 1 155 ? 10.779 -5.707 -9.304 1.00 95.44 155 LEU A N 1
ATOM 1113 C CA . LEU A 1 155 ? 12.060 -5.644 -8.607 1.00 95.44 155 LEU A CA 1
ATOM 1114 C C . LEU A 1 155 ? 12.507 -7.020 -8.115 1.00 95.44 155 LEU A C 1
ATOM 1116 O O . LEU A 1 155 ? 13.668 -7.376 -8.304 1.00 95.44 155 LEU A O 1
ATOM 1120 N N . ASN A 1 156 ? 11.596 -7.763 -7.478 1.00 92.38 156 ASN A N 1
ATOM 1121 C CA . ASN A 1 156 ? 11.856 -9.048 -6.823 1.00 92.38 156 ASN A CA 1
ATOM 1122 C C . ASN A 1 156 ? 13.121 -9.034 -5.937 1.00 92.38 156 ASN A C 1
ATOM 1124 O O . ASN A 1 156 ? 14.019 -9.868 -6.061 1.00 92.38 156 ASN A O 1
ATOM 1128 N N . THR A 1 157 ? 13.222 -8.027 -5.070 1.00 91.69 157 THR A N 1
ATOM 1129 C CA . THR A 1 157 ? 14.369 -7.824 -4.174 1.00 91.69 157 THR A CA 1
ATOM 1130 C C . THR A 1 157 ? 14.033 -8.209 -2.736 1.00 91.69 157 THR A C 1
ATOM 1132 O O . THR A 1 157 ? 12.881 -8.462 -2.377 1.00 91.69 157 THR A O 1
ATOM 1135 N N . ALA A 1 158 ? 15.043 -8.185 -1.863 1.00 89.62 158 ALA A N 1
ATOM 1136 C CA . ALA A 1 158 ? 14.831 -8.350 -0.429 1.00 89.62 158 ALA A CA 1
ATOM 1137 C C . ALA A 1 158 ? 13.948 -7.237 0.173 1.00 89.62 158 ALA A C 1
ATOM 1139 O O . ALA A 1 158 ? 13.263 -7.492 1.158 1.00 89.62 158 ALA A O 1
ATOM 1140 N N . GLN A 1 159 ? 13.935 -6.033 -0.410 1.00 90.56 159 GLN A N 1
ATOM 1141 C CA . GLN A 1 159 ? 13.196 -4.874 0.105 1.00 90.56 159 GLN A CA 1
ATOM 1142 C C . GLN A 1 159 ? 11.779 -4.757 -0.468 1.00 90.56 159 GLN A C 1
ATOM 1144 O O . GLN A 1 159 ? 10.844 -4.443 0.267 1.00 90.56 159 GLN A O 1
ATOM 1149 N N . ALA A 1 160 ? 11.613 -4.985 -1.769 1.00 95.81 160 ALA A N 1
ATOM 1150 C CA . ALA A 1 160 ? 10.344 -4.801 -2.467 1.00 95.81 160 ALA A CA 1
ATOM 1151 C C . ALA A 1 160 ? 10.188 -5.785 -3.632 1.00 95.81 160 ALA A C 1
ATOM 1153 O O . ALA A 1 160 ? 11.167 -6.120 -4.310 1.00 95.81 160 ALA A O 1
ATOM 1154 N N . ASP A 1 161 ? 8.947 -6.204 -3.867 1.00 97.56 161 ASP A N 1
ATOM 1155 C CA . ASP A 1 161 ? 8.547 -7.058 -4.986 1.00 97.56 161 ASP A CA 1
ATOM 1156 C C . ASP A 1 161 ? 8.406 -6.222 -6.260 1.00 97.56 161 ASP A C 1
ATOM 1158 O O . ASP A 1 161 ? 8.907 -6.597 -7.320 1.00 97.56 161 ASP A O 1
ATOM 1162 N N . VAL A 1 162 ? 7.782 -5.049 -6.134 1.00 98.38 162 VAL A N 1
ATOM 1163 C CA . VAL A 1 162 ? 7.429 -4.161 -7.246 1.00 98.38 162 VAL A CA 1
ATOM 1164 C C . VAL A 1 162 ? 7.623 -2.691 -6.879 1.00 98.38 162 VAL A C 1
ATOM 1166 O O . VAL A 1 162 ? 7.718 -2.328 -5.704 1.00 98.38 162 VAL A O 1
ATOM 1169 N N . ALA A 1 163 ? 7.675 -1.826 -7.885 1.00 97.81 163 ALA A N 1
ATOM 1170 C CA . ALA A 1 163 ? 7.670 -0.386 -7.698 1.00 97.81 163 ALA A CA 1
ATOM 1171 C C . ALA A 1 163 ? 6.884 0.336 -8.790 1.00 97.81 163 ALA A C 1
ATOM 1173 O O . ALA A 1 163 ? 6.819 -0.125 -9.925 1.00 97.81 163 ALA A O 1
ATOM 1174 N N . GLY A 1 164 ? 6.292 1.468 -8.421 1.00 97.50 164 GLY A N 1
ATOM 1175 C CA . GLY A 1 164 ? 5.593 2.366 -9.338 1.00 97.50 164 GLY A CA 1
ATOM 1176 C C . GLY A 1 164 ? 6.200 3.766 -9.329 1.00 97.50 164 GLY A C 1
ATOM 1177 O O . GLY A 1 164 ? 7.204 4.020 -8.654 1.00 97.50 164 GLY A O 1
ATOM 1178 N N . CYS A 1 165 ? 5.564 4.692 -10.047 1.00 96.25 165 CYS A N 1
ATOM 1179 C CA . CYS A 1 165 ? 6.001 6.084 -10.103 1.00 96.25 165 CYS A CA 1
ATOM 1180 C C . CYS A 1 165 ? 6.102 6.707 -8.703 1.00 96.25 165 CYS A C 1
ATOM 1182 O O . CYS A 1 165 ? 5.195 6.600 -7.875 1.00 96.25 165 CYS A O 1
ATOM 1184 N N . VAL A 1 166 ? 7.209 7.405 -8.439 1.00 93.88 166 VAL A N 1
ATOM 1185 C CA . VAL A 1 166 ? 7.416 8.085 -7.152 1.00 93.88 166 VAL A CA 1
ATOM 1186 C C . VAL A 1 166 ? 6.579 9.346 -6.988 1.00 93.88 166 VAL A C 1
ATOM 1188 O O . VAL A 1 166 ? 6.539 9.862 -5.878 1.00 93.88 166 VAL A O 1
ATOM 1191 N N . ARG A 1 167 ? 5.961 9.873 -8.048 1.00 93.62 167 ARG A N 1
ATOM 1192 C CA . ARG A 1 167 ? 5.321 11.197 -8.068 1.00 93.62 167 ARG A CA 1
ATOM 1193 C C . ARG A 1 167 ? 3.797 11.089 -8.007 1.00 93.62 167 ARG A C 1
ATOM 1195 O O . ARG A 1 167 ? 3.262 10.156 -8.591 1.00 93.62 167 ARG A O 1
ATOM 1202 N N . PRO A 1 168 ? 3.089 12.031 -7.359 1.00 92.25 168 PRO A N 1
ATOM 1203 C CA . PRO A 1 168 ? 1.634 12.152 -7.504 1.00 92.25 168 PRO A CA 1
ATOM 1204 C C . PRO A 1 168 ? 1.251 12.555 -8.939 1.00 92.25 168 PRO A C 1
ATOM 1206 O O . PRO A 1 168 ? 2.102 13.028 -9.687 1.00 92.25 168 PRO A O 1
ATOM 1209 N N . MET A 1 169 ? -0.033 12.456 -9.301 1.00 92.12 169 MET A N 1
ATOM 1210 C CA . MET A 1 169 ? -0.517 12.769 -10.660 1.00 92.12 169 MET A CA 1
ATOM 1211 C C . MET A 1 169 ? -0.256 14.212 -11.119 1.00 92.12 169 MET A C 1
ATOM 1213 O O . MET A 1 169 ? -0.201 14.475 -12.314 1.00 92.12 169 MET A O 1
ATOM 1217 N N . ASN A 1 170 ? -0.107 15.152 -10.183 1.00 87.81 170 ASN A N 1
ATOM 1218 C CA . ASN A 1 170 ? 0.209 16.552 -10.477 1.00 87.81 170 ASN A CA 1
ATOM 1219 C C . ASN A 1 170 ? 1.716 16.862 -10.470 1.00 87.81 170 ASN A C 1
ATOM 1221 O O . ASN A 1 170 ? 2.095 18.032 -10.468 1.00 87.81 170 ASN A O 1
ATOM 1225 N N . ASP A 1 171 ? 2.567 15.837 -10.391 1.00 85.19 171 ASP A N 1
ATOM 1226 C CA . ASP A 1 171 ? 4.026 15.951 -10.398 1.00 85.19 171 ASP A CA 1
ATOM 1227 C C . ASP A 1 171 ? 4.645 16.808 -9.281 1.00 85.19 171 ASP A C 1
ATOM 1229 O O . ASP A 1 171 ? 5.813 17.200 -9.349 1.00 85.19 171 ASP A O 1
ATOM 1233 N N . ALA A 1 172 ? 3.911 17.059 -8.193 1.00 79.44 172 ALA A N 1
ATOM 1234 C CA . ALA A 1 172 ? 4.427 17.827 -7.067 1.00 79.44 172 ALA A CA 1
ATOM 1235 C C . ALA A 1 172 ? 5.636 17.130 -6.403 1.00 79.44 172 ALA A C 1
ATOM 1237 O O . ALA A 1 172 ? 5.498 16.124 -5.702 1.00 79.44 172 ALA A O 1
ATOM 1238 N N . MET A 1 173 ? 6.828 17.718 -6.569 1.00 66.06 173 MET A N 1
ATOM 1239 C CA . MET A 1 173 ? 8.110 17.157 -6.110 1.00 66.06 173 MET A CA 1
ATOM 1240 C C . MET A 1 173 ? 8.197 16.919 -4.591 1.00 66.06 173 MET A C 1
ATOM 1242 O O . MET A 1 173 ? 8.921 16.033 -4.153 1.00 66.06 173 MET A O 1
ATOM 1246 N N . GLY A 1 174 ? 7.455 17.675 -3.774 1.00 67.19 174 GLY A N 1
ATOM 1247 C CA . GLY A 1 174 ? 7.470 17.550 -2.307 1.00 67.19 174 GLY A CA 1
ATOM 1248 C C . GLY A 1 174 ? 6.643 16.390 -1.737 1.00 67.19 174 GLY A C 1
ATOM 1249 O O . GLY A 1 174 ? 6.626 16.198 -0.526 1.00 67.19 174 GLY A O 1
ATOM 1250 N N . ALA A 1 175 ? 5.941 15.633 -2.585 1.00 64.75 175 ALA A N 1
ATOM 1251 C CA . ALA A 1 175 ? 5.060 14.537 -2.175 1.00 64.75 175 ALA A CA 1
ATOM 1252 C C . ALA A 1 175 ? 5.525 13.167 -2.702 1.00 64.75 175 ALA A C 1
ATOM 1254 O O . ALA A 1 175 ? 4.738 12.222 -2.739 1.00 64.75 175 ALA A O 1
ATOM 1255 N N . SER A 1 176 ? 6.788 13.052 -3.128 1.00 75.19 176 SER A N 1
ATOM 1256 C CA . SER A 1 176 ? 7.303 11.820 -3.719 1.00 75.19 176 SER A CA 1
ATOM 1257 C C . SER A 1 176 ? 7.727 10.774 -2.688 1.00 75.19 176 SER A C 1
ATOM 1259 O O . SER A 1 176 ? 8.302 11.123 -1.658 1.00 75.19 176 SER A O 1
ATOM 1261 N N . GLY A 1 177 ? 7.535 9.485 -2.982 1.00 85.25 177 GLY A N 1
ATOM 1262 C CA . GLY A 1 177 ? 8.081 8.412 -2.146 1.00 85.25 177 GLY A CA 1
ATOM 1263 C C . GLY A 1 177 ? 7.440 7.042 -2.350 1.00 85.25 177 GLY A C 1
ATOM 1264 O O . GLY A 1 177 ? 6.598 6.851 -3.227 1.00 85.25 177 GLY A O 1
ATOM 1265 N N . ALA A 1 178 ? 7.816 6.087 -1.493 1.00 92.12 178 ALA A N 1
ATOM 1266 C CA . ALA A 1 178 ? 7.291 4.717 -1.521 1.00 92.12 178 ALA A CA 1
ATOM 1267 C C . ALA A 1 178 ? 5.759 4.661 -1.391 1.00 92.12 178 ALA A C 1
ATOM 1269 O O . ALA A 1 178 ? 5.129 3.809 -2.006 1.00 92.12 178 ALA A O 1
ATOM 1270 N N . SER A 1 179 ? 5.147 5.601 -0.661 1.00 93.00 179 SER A N 1
ATOM 1271 C CA . SER A 1 179 ? 3.688 5.731 -0.570 1.00 93.00 179 SER A CA 1
ATOM 1272 C C . SER A 1 179 ? 3.027 5.994 -1.927 1.00 93.00 179 SER A C 1
ATOM 1274 O O . SER A 1 179 ? 1.986 5.403 -2.200 1.00 93.00 179 SER A O 1
ATOM 1276 N N . MET A 1 180 ? 3.625 6.845 -2.772 1.00 95.81 180 MET A N 1
ATOM 1277 C CA . MET A 1 180 ? 3.114 7.115 -4.122 1.00 95.81 180 MET A CA 1
ATOM 1278 C C . MET A 1 180 ? 3.349 5.919 -5.041 1.00 95.81 180 MET A C 1
ATOM 1280 O O . MET A 1 180 ? 2.422 5.512 -5.733 1.00 95.81 180 MET A O 1
ATOM 1284 N N . GLY A 1 181 ? 4.530 5.296 -4.989 1.00 96.94 181 GLY A N 1
ATOM 1285 C CA . GLY A 1 181 ? 4.802 4.078 -5.760 1.00 96.94 181 GLY A CA 1
ATOM 1286 C C . GLY A 1 181 ? 3.838 2.938 -5.412 1.00 96.94 181 GLY A C 1
ATOM 1287 O O . GLY A 1 181 ? 3.288 2.294 -6.302 1.00 96.94 181 GLY A O 1
ATOM 1288 N N . CYS A 1 182 ? 3.535 2.761 -4.123 1.00 98.19 182 CYS A N 1
ATOM 1289 C CA . CYS A 1 182 ? 2.518 1.828 -3.640 1.00 98.19 182 CYS A CA 1
ATOM 1290 C C . CYS A 1 182 ? 1.113 2.157 -4.167 1.00 98.19 182 CYS A C 1
ATOM 1292 O O . CYS A 1 182 ? 0.395 1.246 -4.574 1.00 98.19 182 CYS A O 1
ATOM 1294 N N . ALA A 1 183 ? 0.735 3.439 -4.218 1.00 98.06 183 ALA A N 1
ATOM 1295 C CA . ALA A 1 183 ? -0.554 3.862 -4.765 1.00 98.06 183 ALA A CA 1
ATOM 1296 C C . ALA A 1 183 ? -0.666 3.556 -6.269 1.00 98.06 183 ALA A C 1
ATOM 1298 O O . ALA A 1 183 ? -1.683 3.022 -6.706 1.00 98.06 183 ALA A O 1
ATOM 1299 N N . HIS A 1 184 ? 0.393 3.816 -7.044 1.00 98.50 184 HIS A N 1
ATOM 1300 C CA . HIS A 1 184 ? 0.450 3.495 -8.475 1.00 98.50 184 HIS A CA 1
ATOM 1301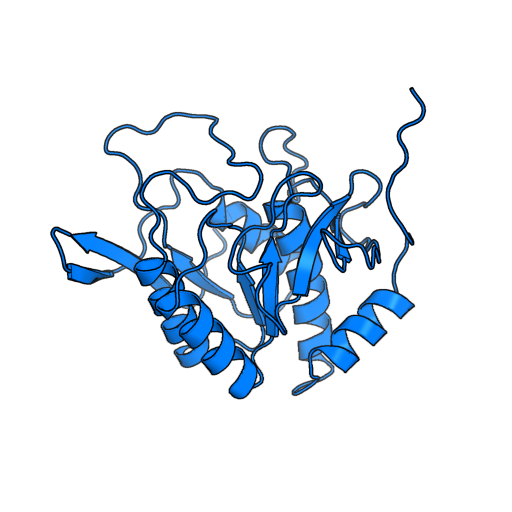 C C . HIS A 1 184 ? 0.301 1.988 -8.714 1.00 98.50 184 HIS A C 1
ATOM 1303 O O . HIS A 1 184 ? -0.547 1.561 -9.496 1.00 98.50 184 HIS A O 1
ATOM 1309 N N . ILE A 1 185 ? 1.062 1.167 -7.981 1.00 98.69 185 ILE A N 1
ATOM 1310 C CA . ILE A 1 185 ? 0.945 -0.296 -8.048 1.00 98.69 185 ILE A CA 1
ATOM 1311 C C . ILE A 1 185 ? -0.459 -0.758 -7.656 1.00 98.69 185 ILE A C 1
ATOM 1313 O O . ILE A 1 185 ? -1.061 -1.560 -8.367 1.00 98.69 185 ILE A O 1
ATOM 1317 N N . SER A 1 186 ? -1.013 -0.227 -6.567 1.00 98.69 186 SER A N 1
ATOM 1318 C CA . SER A 1 186 ? -2.360 -0.585 -6.116 1.00 98.69 186 SER A CA 1
ATOM 1319 C C . SER A 1 186 ? -3.419 -0.251 -7.162 1.00 98.69 186 SER A C 1
ATOM 1321 O O . SER A 1 186 ? -4.359 -1.022 -7.330 1.00 98.69 186 SER A O 1
ATOM 1323 N N . ALA A 1 187 ? -3.254 0.844 -7.907 1.00 98.38 187 ALA A N 1
ATOM 1324 C CA . ALA A 1 187 ? -4.145 1.197 -9.005 1.00 98.38 187 ALA A CA 1
ATOM 1325 C C . ALA A 1 187 ? -4.087 0.169 -10.145 1.00 98.38 187 ALA A C 1
ATOM 1327 O O . ALA A 1 187 ? -5.125 -0.310 -10.598 1.00 98.38 187 ALA A O 1
ATOM 1328 N N . HIS A 1 188 ? -2.883 -0.239 -10.558 1.00 98.44 188 HIS A N 1
ATOM 1329 C CA . HIS A 1 188 ? -2.717 -1.288 -11.566 1.00 98.44 188 HIS A CA 1
ATOM 1330 C C . HIS A 1 188 ? -3.345 -2.615 -11.129 1.00 98.44 188 HIS A C 1
ATOM 1332 O O . HIS A 1 188 ? -4.046 -3.250 -11.917 1.00 98.44 188 HIS A O 1
ATOM 1338 N N . ILE A 1 189 ? -3.140 -3.014 -9.870 1.00 98.56 189 ILE A N 1
ATOM 1339 C CA . ILE A 1 189 ? -3.743 -4.235 -9.328 1.00 98.56 189 ILE A CA 1
ATOM 1340 C C . ILE A 1 189 ? -5.269 -4.098 -9.267 1.00 98.56 189 ILE A C 1
ATOM 1342 O O . ILE A 1 189 ? -5.971 -5.024 -9.658 1.00 98.56 189 ILE A O 1
ATOM 1346 N N . ALA A 1 190 ? -5.801 -2.954 -8.828 1.00 98.19 190 ALA A N 1
ATOM 1347 C CA . ALA A 1 190 ? -7.243 -2.723 -8.768 1.00 98.19 190 ALA A CA 1
ATOM 1348 C 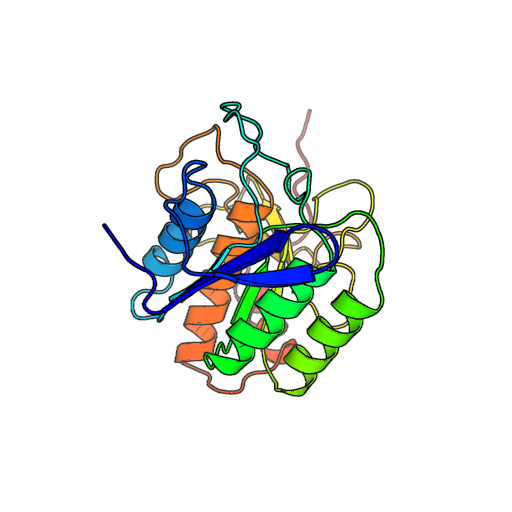C . ALA A 1 190 ? -7.898 -2.818 -10.156 1.00 98.19 190 ALA A C 1
ATOM 1350 O O . ALA A 1 190 ? -8.926 -3.478 -10.299 1.00 98.19 190 ALA A O 1
ATOM 1351 N N . GLY A 1 191 ? -7.277 -2.229 -11.185 1.00 97.25 191 GLY A N 1
ATOM 1352 C CA . GLY A 1 191 ? -7.724 -2.373 -12.572 1.00 97.25 191 GLY A CA 1
ATOM 1353 C C . GLY A 1 191 ? -7.690 -3.830 -13.043 1.00 97.25 191 GLY A C 1
ATOM 1354 O O . GLY A 1 191 ? -8.665 -4.323 -13.598 1.00 97.25 191 GLY A O 1
ATOM 1355 N N . PHE A 1 192 ? -6.613 -4.561 -12.744 1.00 97.69 192 PHE A N 1
ATOM 1356 C CA . PHE A 1 192 ? -6.521 -5.986 -13.069 1.00 97.69 192 PHE A CA 1
ATOM 1357 C C . PHE A 1 192 ? -7.610 -6.830 -12.386 1.00 97.69 192 PHE A C 1
ATOM 1359 O O . PHE A 1 192 ? -8.194 -7.705 -13.026 1.00 97.69 192 PHE A O 1
ATOM 1366 N N . LEU A 1 193 ? -7.901 -6.565 -11.109 1.00 97.69 193 LEU A N 1
ATOM 1367 C CA . LEU A 1 193 ? -8.933 -7.263 -10.337 1.00 97.69 193 LEU A CA 1
ATOM 1368 C C . LEU A 1 193 ? -10.354 -6.964 -10.826 1.00 97.69 193 LEU A C 1
ATOM 1370 O O . LEU A 1 193 ? -11.224 -7.822 -10.674 1.00 97.69 193 LEU A O 1
ATOM 1374 N N . ALA A 1 194 ? -10.593 -5.789 -11.416 1.00 95.31 194 ALA A N 1
ATOM 1375 C CA . ALA A 1 194 ? -11.879 -5.465 -12.030 1.00 95.31 194 ALA A CA 1
ATOM 1376 C C . ALA A 1 194 ? -12.198 -6.418 -13.196 1.00 95.31 194 ALA A C 1
ATOM 1378 O O . ALA A 1 194 ? -13.325 -6.900 -13.303 1.00 95.31 194 ALA A O 1
ATOM 1379 N N . ASP A 1 195 ? -11.187 -6.759 -14.000 1.00 95.56 195 ASP A N 1
ATOM 1380 C CA . ASP A 1 195 ? -11.310 -7.703 -15.119 1.00 95.56 195 ASP A CA 1
ATOM 1381 C C . ASP A 1 195 ? -11.103 -9.170 -14.701 1.00 95.56 195 ASP A C 1
ATOM 1383 O O . ASP A 1 195 ? -11.481 -10.094 -15.423 1.00 95.56 195 ASP A O 1
ATOM 1387 N N . ASN A 1 196 ? -10.488 -9.409 -13.537 1.00 96.94 196 ASN A N 1
ATOM 1388 C CA . ASN A 1 196 ? -10.160 -10.742 -13.023 1.00 96.94 196 ASN A CA 1
ATOM 1389 C C . ASN A 1 196 ? -10.608 -10.915 -11.558 1.00 96.94 196 ASN A C 1
ATOM 1391 O O . ASN A 1 196 ? -9.758 -11.066 -10.669 1.00 96.94 196 ASN A O 1
ATOM 1395 N N . PRO A 1 197 ? -11.926 -10.923 -11.274 1.00 93.94 197 PRO A N 1
ATOM 1396 C CA . PRO A 1 197 ? -12.425 -11.107 -9.917 1.00 93.94 197 PRO A CA 1
ATOM 1397 C C . PRO A 1 197 ? -11.914 -12.409 -9.287 1.00 93.94 197 PRO A C 1
ATOM 1399 O O . PRO A 1 197 ? -11.975 -13.475 -9.898 1.00 93.94 197 PRO A O 1
ATOM 1402 N N . GLY A 1 198 ? -11.423 -12.325 -8.049 1.00 93.19 198 GLY A N 1
ATOM 1403 C CA . GLY A 1 198 ? -10.930 -13.482 -7.293 1.00 93.19 198 GLY A CA 1
ATOM 1404 C C . GLY A 1 198 ? -9.510 -13.934 -7.644 1.00 93.19 198 GLY A C 1
ATOM 1405 O O . GLY A 1 198 ? -9.087 -14.986 -7.170 1.00 93.19 198 GLY A O 1
ATOM 1406 N N . ALA A 1 199 ? -8.763 -13.177 -8.457 1.00 97.44 199 ALA A N 1
ATOM 1407 C CA . ALA A 1 199 ? -7.342 -13.446 -8.654 1.00 97.44 199 ALA A CA 1
ATOM 1408 C C . ALA A 1 199 ? -6.571 -13.324 -7.328 1.00 97.44 199 ALA A C 1
ATOM 1410 O O . ALA A 1 199 ? -6.749 -12.365 -6.579 1.00 97.44 199 ALA A O 1
ATOM 1411 N N . ASP A 1 200 ? -5.699 -14.295 -7.063 1.00 96.75 200 ASP A N 1
ATOM 1412 C CA . ASP A 1 200 ? -4.849 -14.308 -5.877 1.00 96.75 200 ASP A CA 1
ATOM 1413 C C . ASP A 1 200 ? -3.550 -13.506 -6.079 1.00 96.75 200 ASP A C 1
ATOM 1415 O O . ASP A 1 200 ? -3.237 -13.007 -7.166 1.00 96.75 200 ASP A O 1
ATOM 1419 N N . VAL A 1 201 ? -2.760 -13.403 -5.007 1.00 96.94 201 VAL A N 1
ATOM 1420 C CA . VAL A 1 201 ? -1.471 -12.695 -5.007 1.00 96.94 201 VAL A CA 1
ATOM 1421 C C . VAL A 1 201 ? -0.505 -13.263 -6.052 1.00 96.94 201 VAL A C 1
ATOM 1423 O O . VAL A 1 201 ? 0.210 -12.497 -6.696 1.00 96.94 201 VAL A O 1
ATOM 1426 N N . SER A 1 202 ? -0.487 -14.583 -6.266 1.00 97.00 202 SER A N 1
ATOM 1427 C CA . SER A 1 202 ? 0.412 -15.212 -7.240 1.00 97.00 202 SER A CA 1
ATOM 1428 C C . SER A 1 202 ? 0.071 -14.775 -8.663 1.00 97.00 202 SER A C 1
ATOM 1430 O O . SER A 1 202 ? 0.951 -14.354 -9.418 1.00 97.00 202 SER A O 1
ATOM 1432 N N . ARG A 1 203 ? -1.219 -14.791 -9.009 1.00 98.06 203 ARG A N 1
ATOM 1433 C CA . ARG A 1 203 ? -1.711 -14.353 -10.315 1.00 98.06 203 ARG A CA 1
ATOM 1434 C C . ARG A 1 203 ? -1.493 -12.859 -10.533 1.00 98.06 203 ARG A C 1
ATOM 1436 O O . ARG A 1 203 ? -1.114 -12.467 -11.636 1.00 98.06 203 ARG A O 1
ATOM 1443 N N . VAL A 1 204 ? -1.662 -12.041 -9.494 1.00 98.50 204 VAL A N 1
ATOM 1444 C CA . VAL A 1 204 ? -1.337 -10.610 -9.548 1.00 98.50 204 VAL A CA 1
ATOM 1445 C C . VAL A 1 204 ? 0.150 -10.378 -9.792 1.00 98.50 204 VAL A C 1
ATOM 1447 O O . VAL A 1 204 ? 0.500 -9.637 -10.707 1.00 98.50 204 VAL A O 1
ATOM 1450 N N . LEU A 1 205 ? 1.039 -11.024 -9.034 1.00 98.19 205 LEU A N 1
ATOM 1451 C CA . LEU A 1 205 ? 2.485 -10.863 -9.215 1.00 98.19 205 LEU A CA 1
ATOM 1452 C C . LEU A 1 205 ? 2.945 -11.354 -10.591 1.00 98.19 205 LEU A C 1
ATOM 1454 O O . LEU A 1 205 ? 3.773 -10.702 -11.224 1.00 98.19 205 LEU A O 1
ATOM 1458 N N . HIS A 1 206 ? 2.379 -12.456 -11.086 1.00 98.12 206 HIS A N 1
ATOM 1459 C CA . HIS A 1 206 ? 2.640 -12.932 -12.442 1.00 98.12 206 HIS A CA 1
ATOM 1460 C C . HIS A 1 206 ? 2.226 -11.896 -13.497 1.00 98.12 206 HIS A C 1
ATOM 1462 O O . HIS A 1 206 ? 3.000 -11.601 -14.408 1.00 98.12 206 HIS A O 1
ATOM 1468 N N . TRP A 1 207 ? 1.036 -11.304 -13.352 1.00 98.44 207 TRP A N 1
ATOM 1469 C CA . TRP A 1 207 ? 0.543 -10.265 -14.255 1.00 98.44 207 TRP A CA 1
ATOM 1470 C C . TRP A 1 207 ? 1.393 -8.987 -14.208 1.00 98.44 207 TRP A C 1
ATOM 1472 O O . TRP A 1 207 ? 1.726 -8.443 -15.261 1.00 98.44 207 TRP A O 1
ATOM 1482 N N . LEU A 1 208 ? 1.796 -8.541 -13.012 1.00 98.31 208 LEU A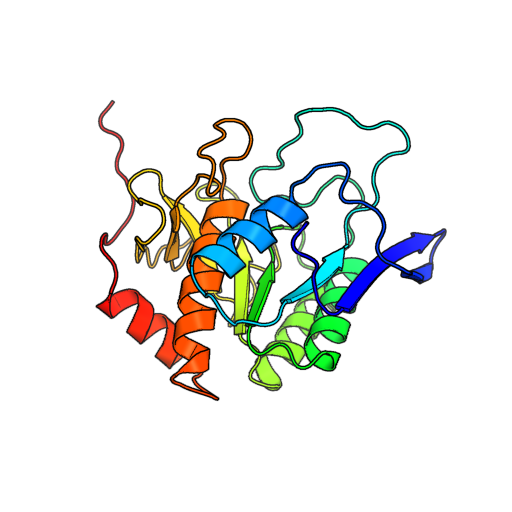 N 1
ATOM 1483 C CA . LEU A 1 208 ? 2.686 -7.388 -12.836 1.00 98.31 208 LEU A CA 1
ATOM 1484 C C . LEU A 1 208 ? 4.045 -7.632 -13.498 1.00 98.31 208 LEU A C 1
ATOM 1486 O O . LEU A 1 208 ? 4.530 -6.768 -14.220 1.00 98.31 208 LEU A O 1
ATOM 1490 N N . ASN A 1 209 ? 4.634 -8.815 -13.305 1.00 98.12 209 ASN A N 1
ATOM 1491 C CA . ASN A 1 209 ? 5.909 -9.182 -13.923 1.00 98.12 209 ASN A CA 1
ATOM 1492 C C . ASN A 1 209 ? 5.831 -9.170 -15.456 1.00 98.12 209 ASN A C 1
ATOM 1494 O O . ASN A 1 209 ? 6.732 -8.667 -16.115 1.00 98.12 209 ASN A O 1
ATOM 1498 N N . ALA A 1 210 ? 4.744 -9.694 -16.028 1.00 97.62 210 ALA A N 1
ATOM 1499 C CA . ALA A 1 210 ? 4.560 -9.762 -17.477 1.00 97.62 210 ALA A CA 1
ATOM 1500 C C . ALA A 1 210 ? 4.362 -8.389 -18.150 1.00 97.62 210 ALA A C 1
ATOM 1502 O O . ALA A 1 210 ? 4.491 -8.284 -19.368 1.00 97.62 210 ALA A O 1
ATOM 1503 N N . ARG A 1 211 ? 4.0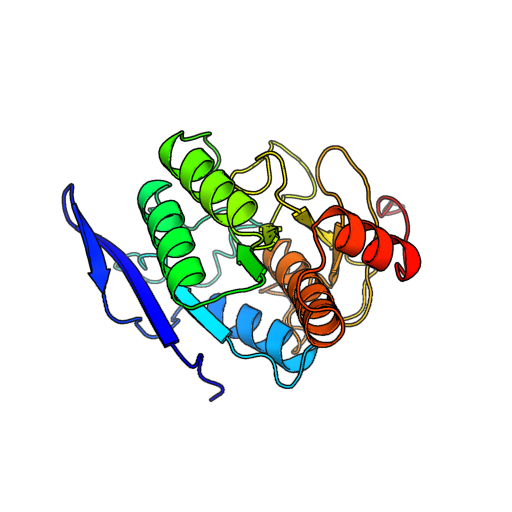13 -7.352 -17.379 1.00 96.19 211 ARG A N 1
ATOM 1504 C CA . ARG A 1 211 ? 3.736 -5.992 -17.875 1.00 96.19 211 ARG A CA 1
ATOM 1505 C C . ARG A 1 211 ? 4.758 -4.962 -17.417 1.00 96.19 211 ARG A C 1
ATOM 1507 O O . ARG A 1 211 ? 4.571 -3.784 -17.698 1.00 96.19 211 ARG A O 1
ATOM 1514 N N . ALA A 1 212 ? 5.783 -5.386 -16.688 1.00 97.50 212 ALA A N 1
ATOM 1515 C CA . ALA A 1 212 ? 6.773 -4.476 -16.154 1.00 97.50 212 ALA A CA 1
ATOM 1516 C C . ALA A 1 212 ? 7.575 -3.824 -17.284 1.00 97.50 212 ALA A C 1
ATOM 1518 O O . ALA A 1 212 ? 8.136 -4.499 -18.144 1.00 97.50 212 ALA A O 1
ATOM 1519 N N . ASP A 1 213 ? 7.651 -2.499 -17.251 1.00 98.12 213 ASP A N 1
ATOM 1520 C CA . ASP A 1 213 ? 8.515 -1.706 -18.120 1.00 98.12 213 ASP A CA 1
ATOM 1521 C C . ASP A 1 213 ? 9.988 -1.874 -17.730 1.00 98.12 213 ASP A C 1
ATOM 1523 O O . ASP A 1 213 ? 10.887 -1.783 -18.566 1.00 98.12 213 ASP A O 1
ATOM 1527 N N . TRP A 1 214 ? 10.237 -2.125 -16.442 1.00 96.38 214 TRP A N 1
ATOM 1528 C CA . TRP A 1 214 ? 11.575 -2.245 -15.880 1.00 96.38 214 TRP A CA 1
ATOM 1529 C C . TRP A 1 214 ? 11.708 -3.501 -15.025 1.00 96.38 214 TRP A C 1
ATOM 1531 O O . TRP A 1 214 ? 10.835 -3.823 -14.220 1.00 96.38 214 TRP A O 1
ATOM 1541 N N . HIS A 1 215 ? 12.860 -4.162 -15.128 1.00 95.19 215 HIS A N 1
ATOM 1542 C CA . HIS A 1 215 ? 13.231 -5.266 -14.247 1.00 95.19 215 HIS A CA 1
ATOM 1543 C C . HIS A 1 215 ? 14.470 -4.916 -13.426 1.00 95.19 215 HIS A C 1
ATOM 1545 O O . HIS A 1 215 ? 15.425 -4.316 -13.927 1.00 95.19 215 HIS A O 1
ATOM 1551 N N . GLY A 1 216 ? 14.458 -5.318 -12.155 1.00 88.50 216 GLY A N 1
ATOM 1552 C CA . GLY A 1 216 ? 15.556 -5.067 -11.226 1.00 88.50 216 GLY A CA 1
ATOM 1553 C C . GLY A 1 216 ? 15.653 -3.606 -10.776 1.00 88.50 216 GLY A C 1
ATOM 1554 O O . GLY A 1 216 ? 14.847 -2.753 -11.145 1.00 88.50 216 GLY A O 1
ATOM 1555 N N . ARG A 1 217 ? 16.638 -3.318 -9.922 1.00 77.56 217 ARG A N 1
ATOM 1556 C CA . ARG A 1 217 ? 16.797 -2.006 -9.273 1.00 77.56 217 ARG A CA 1
ATOM 1557 C C . ARG A 1 217 ? 17.324 -0.944 -10.241 1.00 77.56 217 ARG A C 1
ATOM 1559 O O . ARG A 1 217 ? 18.108 -1.247 -11.135 1.00 77.56 217 ARG A O 1
ATOM 1566 N N . GLU A 1 218 ? 16.939 0.309 -10.011 1.00 73.75 218 GLU A N 1
ATOM 1567 C CA . GLU A 1 218 ? 17.609 1.461 -10.617 1.00 73.75 218 GLU A CA 1
ATOM 1568 C C . GLU A 1 218 ? 19.052 1.547 -10.089 1.00 73.75 218 GLU A C 1
ATOM 1570 O O . GLU A 1 218 ? 19.277 1.567 -8.876 1.00 73.75 218 GLU A O 1
ATOM 1575 N N . PHE A 1 219 ? 20.026 1.629 -10.995 1.00 67.19 219 PHE A N 1
ATOM 1576 C CA . PHE A 1 219 ? 21.391 2.026 -10.669 1.00 67.19 219 PHE A CA 1
ATOM 1577 C C . PHE A 1 219 ? 21.574 3.471 -11.124 1.00 67.19 219 PHE A C 1
ATOM 1579 O O . PHE A 1 219 ? 21.627 3.742 -12.323 1.00 67.19 219 PHE A O 1
ATOM 1586 N N . ARG A 1 220 ? 21.663 4.413 -10.181 1.00 55.97 220 ARG A N 1
ATOM 1587 C CA . ARG A 1 220 ? 22.123 5.762 -10.521 1.00 55.97 220 ARG A CA 1
ATOM 1588 C C . ARG A 1 220 ? 23.618 5.678 -10.803 1.00 55.97 220 ARG A C 1
ATOM 1590 O O . ARG A 1 220 ? 24.389 5.361 -9.900 1.00 55.97 220 ARG A O 1
ATOM 1597 N N . HIS A 1 221 ? 24.014 5.933 -12.045 1.00 46.12 221 HIS A N 1
ATOM 1598 C CA . HIS A 1 221 ? 25.406 6.252 -12.334 1.00 46.12 221 HIS A CA 1
ATOM 1599 C C . HIS A 1 221 ? 25.709 7.605 -11.680 1.00 46.12 221 HIS A C 1
ATOM 1601 O O . HIS A 1 221 ? 24.974 8.569 -11.901 1.00 46.12 221 HIS A O 1
ATOM 1607 N N . ALA A 1 222 ? 26.705 7.606 -10.793 1.00 42.19 222 ALA A N 1
ATOM 1608 C CA . ALA A 1 222 ? 27.238 8.808 -10.161 1.00 42.19 222 ALA A CA 1
ATOM 1609 C C . ALA A 1 222 ? 27.919 9.718 -11.191 1.00 42.19 222 ALA A C 1
ATOM 1611 O O . ALA A 1 222 ? 28.472 9.169 -12.173 1.00 42.19 222 ALA A O 1
#

Secondary structure (DSSP, 8-state):
----SEEEEEEEETTEEEEEEPPP-TT-HHHHHHHHHHHHSTT---EEEE-PPPPSS--TT---SSSPPTT--HHHHHHHHHHHHHTT-SEEEE---BSS--HHHHHHHHHHHHTTPEEEEE--SSSS--BTTTSTT-EEEEEETT--TT--EE--SSS-SEEEESS-TT--GGG-SHHHHHHHHHHHHHHHHHHSTT--HHHHHHHHHHT-SEES------

pLDDT: mean 88.13, std 15.92, range [37.97, 98.88]